Protein AF-A0A1E3QTT6-F1 (afdb_monomer_lite)

Organism: NCBI:txid984486

InterPro domains:
  IPR014841 Rad33 [PF08730] (48-233)

pLDDT: mean 74.8, std 20.33, range [24.31, 96.06]

Structure (mmCIF, N/CA/C/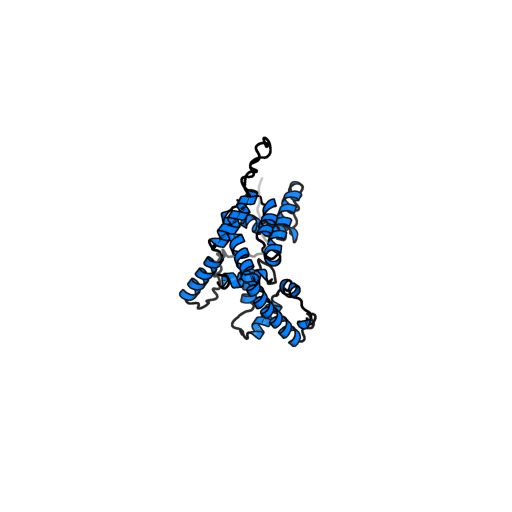O backbone):
data_AF-A0A1E3QTT6-F1
#
_entry.id   AF-A0A1E3QTT6-F1
#
loop_
_atom_site.group_PDB
_atom_site.id
_atom_site.type_symbol
_atom_site.label_atom_id
_atom_site.label_alt_id
_atom_site.label_comp_id
_atom_site.label_asym_id
_atom_site.label_entity_id
_atom_site.label_seq_id
_atom_site.pdbx_PDB_ins_code
_atom_site.Cartn_x
_atom_site.Cartn_y
_atom_site.Cartn_z
_atom_site.occupancy
_atom_site.B_iso_or_equiv
_atom_site.auth_seq_id
_atom_site.auth_comp_id
_atom_site.auth_asym_id
_atom_site.auth_atom_id
_atom_site.pdbx_PDB_model_num
ATOM 1 N N . MET A 1 1 ? 37.931 -82.333 17.263 1.00 38.94 1 MET A N 1
ATOM 2 C CA . MET A 1 1 ? 37.034 -83.453 17.621 1.00 38.94 1 MET A CA 1
ATOM 3 C C . MET A 1 1 ? 36.030 -82.930 18.634 1.00 38.94 1 MET A C 1
ATOM 5 O O . MET A 1 1 ? 36.486 -82.431 19.648 1.00 38.94 1 MET A O 1
ATOM 9 N N . ARG A 1 2 ? 34.731 -83.094 18.340 1.00 34.34 2 ARG A N 1
ATOM 10 C CA . ARG A 1 2 ? 33.554 -82.917 19.218 1.00 34.34 2 ARG A CA 1
ATOM 11 C C . ARG A 1 2 ? 33.248 -81.501 19.742 1.00 34.34 2 ARG A C 1
ATOM 13 O O . ARG A 1 2 ? 34.039 -80.903 20.458 1.00 34.34 2 ARG A O 1
ATOM 20 N N . GLU A 1 3 ? 32.044 -81.043 19.395 1.00 39.78 3 GLU A N 1
ATOM 21 C CA . GLU A 1 3 ? 31.243 -80.059 20.140 1.00 39.78 3 GLU A CA 1
ATOM 22 C C . GLU A 1 3 ? 30.957 -80.557 21.574 1.00 39.78 3 GLU A C 1
ATOM 24 O O . GLU A 1 3 ? 31.154 -81.746 21.864 1.00 39.78 3 GLU A O 1
ATOM 29 N N . PRO A 1 4 ? 30.469 -79.677 22.468 1.00 48.38 4 PRO A N 1
ATOM 30 C CA . PRO A 1 4 ? 29.013 -79.640 22.643 1.00 48.38 4 PRO A CA 1
ATOM 31 C C . PRO A 1 4 ? 28.401 -78.249 22.893 1.00 48.38 4 PRO A C 1
ATOM 33 O O . PRO A 1 4 ? 29.076 -77.256 23.161 1.00 48.38 4 PRO A O 1
ATOM 36 N N . SER A 1 5 ? 27.075 -78.268 22.779 1.00 41.78 5 SER A N 1
ATOM 37 C CA . SER A 1 5 ? 26.055 -77.272 23.082 1.00 41.78 5 SER A CA 1
ATOM 38 C C . SER A 1 5 ? 25.976 -76.852 24.554 1.00 41.78 5 SER A C 1
ATOM 40 O O . SER A 1 5 ? 26.394 -77.598 25.435 1.00 41.78 5 SER A O 1
ATOM 42 N N . ASP A 1 6 ? 25.394 -75.669 24.784 1.00 32.06 6 ASP A N 1
ATOM 43 C CA . ASP A 1 6 ? 24.273 -75.364 25.708 1.00 32.06 6 ASP A CA 1
ATOM 44 C C . ASP A 1 6 ? 24.276 -73.839 25.960 1.00 32.06 6 ASP A C 1
ATOM 46 O O . ASP A 1 6 ? 25.281 -73.263 26.361 1.00 32.06 6 ASP A O 1
ATOM 50 N N . ALA A 1 7 ? 23.316 -73.074 25.435 1.00 32.41 7 ALA A N 1
ATOM 51 C CA . ALA A 1 7 ? 21.938 -72.868 25.898 1.00 32.41 7 ALA A CA 1
ATOM 52 C C . ALA A 1 7 ? 21.803 -71.944 27.134 1.00 32.41 7 ALA A C 1
ATOM 54 O O . ALA A 1 7 ? 22.302 -72.259 28.206 1.00 32.41 7 ALA A O 1
ATOM 55 N N . SER A 1 8 ? 20.966 -70.899 26.957 1.00 31.78 8 SER A N 1
ATOM 56 C CA . SER A 1 8 ? 20.041 -70.303 27.952 1.00 31.78 8 SER A CA 1
ATOM 57 C C . SER A 1 8 ? 20.646 -69.415 29.064 1.00 31.78 8 SER A C 1
ATOM 59 O O . SER A 1 8 ? 21.662 -69.754 29.644 1.00 31.78 8 SER A O 1
ATOM 61 N N . ALA A 1 9 ? 20.085 -68.286 29.516 1.00 30.81 9 ALA A N 1
ATOM 62 C CA . ALA A 1 9 ? 18.919 -67.459 29.179 1.00 30.81 9 ALA A CA 1
ATOM 63 C C . ALA A 1 9 ? 19.013 -66.131 29.977 1.00 30.81 9 ALA A C 1
ATOM 65 O O . ALA A 1 9 ? 19.823 -66.024 30.899 1.00 30.81 9 ALA A O 1
ATOM 66 N N . GLY A 1 10 ? 18.142 -65.157 29.673 1.00 29.80 10 GLY A N 1
ATOM 67 C CA . GLY A 1 10 ? 17.860 -64.002 30.544 1.00 29.80 10 GLY A CA 1
ATOM 68 C C . GLY A 1 10 ? 17.589 -62.699 29.778 1.00 29.80 10 GLY A C 1
ATOM 69 O O . GLY A 1 10 ? 18.463 -61.849 29.703 1.00 29.80 10 GLY A O 1
ATOM 70 N N . ASP A 1 11 ? 16.511 -62.602 28.997 1.00 30.53 11 ASP A N 1
ATOM 71 C CA . ASP A 1 11 ? 15.213 -61.993 29.372 1.00 30.53 11 ASP A CA 1
ATOM 72 C C . ASP A 1 11 ? 15.238 -60.508 29.798 1.00 30.53 11 ASP A C 1
ATOM 74 O O . ASP A 1 11 ? 15.568 -60.175 30.937 1.00 30.53 11 ASP A O 1
ATOM 78 N N . LYS A 1 12 ? 14.755 -59.626 28.903 1.00 33.38 12 LYS A N 1
ATOM 79 C CA . LYS A 1 12 ? 13.455 -58.900 28.984 1.00 33.38 12 LYS A CA 1
ATOM 80 C C . LYS A 1 12 ? 13.342 -57.916 27.795 1.00 33.38 12 LYS A C 1
ATOM 82 O O . LYS A 1 12 ? 14.235 -57.103 27.598 1.00 33.38 12 LYS A O 1
ATOM 87 N N . LEU A 1 13 ? 12.404 -58.104 26.850 1.00 27.09 13 LEU A N 1
ATOM 88 C CA . LEU A 1 13 ? 11.006 -57.595 26.835 1.00 27.09 13 LEU A CA 1
ATOM 89 C C . LEU A 1 13 ? 10.958 -56.043 26.905 1.00 27.09 13 LEU A C 1
ATOM 91 O O . LEU A 1 13 ? 11.510 -55.482 27.837 1.00 27.09 13 LEU A O 1
ATOM 95 N N . LEU A 1 14 ? 10.326 -55.264 26.014 1.00 28.08 14 LEU A N 1
ATOM 96 C CA . LEU A 1 14 ? 9.052 -55.444 25.308 1.00 28.08 14 LEU A CA 1
ATOM 97 C C . LEU A 1 14 ? 8.920 -54.562 24.051 1.00 28.08 14 LEU A C 1
ATOM 99 O O . LEU A 1 14 ? 9.518 -53.501 23.911 1.00 28.08 14 LEU A O 1
ATOM 103 N N . ILE A 1 15 ? 8.017 -55.048 23.209 1.00 30.66 15 ILE A N 1
ATOM 104 C CA . ILE A 1 15 ? 7.415 -54.527 21.983 1.00 30.66 15 ILE A CA 1
ATOM 105 C C . ILE A 1 15 ? 6.622 -53.226 22.208 1.00 30.66 15 ILE A C 1
ATOM 107 O O . ILE A 1 15 ? 5.795 -53.170 23.110 1.00 30.66 15 ILE A O 1
ATOM 111 N N . PHE A 1 16 ? 6.746 -52.281 21.273 1.00 27.11 16 PHE A N 1
ATOM 112 C CA . PHE A 1 16 ? 5.637 -51.499 20.697 1.00 27.11 16 PHE A CA 1
ATOM 113 C C . PHE A 1 16 ? 5.972 -51.352 19.197 1.00 27.11 16 PHE A C 1
ATOM 115 O O . PHE A 1 16 ? 7.077 -50.952 18.863 1.00 27.11 16 PHE A O 1
ATOM 122 N N . GLY A 1 17 ? 5.174 -51.742 18.206 1.00 24.31 17 GLY A N 1
ATOM 123 C CA . GLY A 1 17 ? 3.731 -51.898 18.174 1.00 24.31 17 GLY A CA 1
ATOM 124 C C . GLY A 1 17 ? 3.086 -50.622 17.635 1.00 24.31 17 GLY A C 1
ATOM 125 O O . GLY A 1 17 ? 2.875 -49.691 18.398 1.00 24.31 17 GLY A O 1
ATOM 126 N N . HIS A 1 18 ? 2.689 -50.672 16.357 1.00 25.94 18 HIS A N 1
ATOM 127 C CA . HIS A 1 18 ? 1.536 -49.960 15.791 1.00 25.94 18 HIS A CA 1
ATOM 128 C C . HIS A 1 18 ? 1.636 -48.447 15.478 1.00 25.94 18 HIS A C 1
ATOM 130 O O . HIS A 1 18 ? 1.514 -47.598 16.348 1.00 25.94 18 HIS A O 1
ATOM 136 N N . HIS A 1 19 ? 1.705 -48.109 14.183 1.00 31.00 19 HIS A N 1
ATOM 137 C CA . HIS A 1 19 ? 0.583 -47.572 13.383 1.00 31.00 19 HIS A CA 1
ATOM 138 C C . HIS A 1 19 ? 1.090 -46.685 12.237 1.00 31.00 19 HIS A C 1
ATOM 140 O O . HIS A 1 19 ? 1.625 -45.600 12.449 1.00 31.00 19 HIS A O 1
ATOM 146 N N . SER A 1 20 ? 0.803 -47.104 11.002 1.00 30.52 20 SER A N 1
ATOM 147 C CA . SER A 1 20 ? 0.663 -46.185 9.877 1.00 30.52 20 SER A CA 1
ATOM 148 C C . SER A 1 20 ? -0.483 -45.219 10.196 1.00 30.52 20 SER A C 1
ATOM 150 O O . SER A 1 20 ? -1.661 -45.561 10.056 1.00 30.52 20 SER A O 1
ATOM 152 N N . CYS A 1 21 ? -0.158 -44.026 10.683 1.00 30.23 21 CYS A N 1
ATOM 153 C CA . CYS A 1 21 ? -1.134 -42.958 10.797 1.00 30.23 21 CYS A CA 1
ATOM 154 C C . CYS A 1 21 ? -1.183 -42.257 9.443 1.00 30.23 21 CYS A C 1
ATOM 156 O O . CYS A 1 21 ? -0.267 -41.525 9.073 1.00 30.23 21 CYS A O 1
ATOM 158 N N . GLY A 1 22 ? -2.238 -42.549 8.681 1.00 27.06 22 GLY A N 1
ATOM 159 C CA . GLY A 1 22 ? -2.574 -41.777 7.499 1.00 27.06 22 GLY A CA 1
ATOM 160 C C . GLY A 1 22 ? -2.625 -40.303 7.875 1.00 27.06 22 GLY A C 1
ATOM 161 O O . GLY A 1 22 ? -3.293 -39.927 8.842 1.00 27.06 22 GLY A O 1
ATOM 162 N N . VAL A 1 23 ? -1.913 -39.481 7.110 1.00 29.50 23 VAL A N 1
ATOM 163 C CA . VAL A 1 23 ? -2.075 -38.033 7.146 1.00 29.50 23 VAL A CA 1
ATOM 164 C C . VAL A 1 23 ? -3.510 -37.767 6.709 1.00 29.50 23 VAL A C 1
ATOM 166 O O . VAL A 1 23 ? -3.838 -37.719 5.525 1.00 29.50 23 VAL A O 1
ATOM 169 N N . LYS A 1 24 ? -4.408 -37.687 7.693 1.00 29.77 24 LYS A N 1
ATOM 170 C CA . LYS A 1 24 ? -5.723 -37.099 7.510 1.00 29.77 24 LYS A CA 1
ATOM 171 C C . LYS A 1 24 ? -5.449 -35.694 7.008 1.00 29.77 24 LYS A C 1
ATOM 173 O O . LYS A 1 24 ? -4.821 -34.908 7.712 1.00 29.77 24 LYS A O 1
ATOM 178 N N . ALA A 1 25 ? -5.910 -35.413 5.792 1.00 30.75 25 ALA A N 1
ATOM 179 C CA . ALA A 1 25 ? -6.102 -34.059 5.317 1.00 30.75 25 ALA A CA 1
ATOM 180 C C . ALA A 1 25 ? -6.668 -33.244 6.481 1.00 30.75 25 ALA A C 1
ATOM 182 O O . ALA A 1 25 ? -7.733 -33.584 7.015 1.00 30.75 25 ALA A O 1
ATOM 183 N N . ASN A 1 26 ? -5.921 -32.233 6.925 1.00 29.31 26 ASN A N 1
ATOM 184 C CA . ASN A 1 26 ? -6.450 -31.266 7.864 1.00 29.31 26 ASN A CA 1
ATOM 185 C C . ASN A 1 26 ? -7.665 -30.661 7.170 1.00 29.31 26 ASN A C 1
ATOM 187 O O . ASN A 1 26 ? -7.539 -29.889 6.222 1.00 29.31 26 ASN A O 1
ATOM 191 N N . LYS A 1 27 ? -8.853 -31.090 7.612 1.00 30.39 27 LYS A N 1
ATOM 192 C CA . LYS A 1 27 ? -10.097 -30.384 7.363 1.00 30.39 27 LYS A CA 1
ATOM 193 C C . LYS A 1 27 ? -9.845 -28.976 7.863 1.00 30.39 27 LYS A C 1
ATOM 195 O O . LYS A 1 27 ? -9.848 -28.746 9.075 1.00 30.39 27 LYS A O 1
ATOM 200 N N . SER A 1 28 ? -9.618 -28.071 6.919 1.00 30.16 28 SER A N 1
ATOM 201 C CA . SER A 1 28 ? -9.894 -26.661 7.090 1.00 30.16 28 SER A CA 1
ATOM 202 C C . SER A 1 28 ? -11.180 -26.578 7.902 1.00 30.16 28 SER A C 1
ATOM 204 O O . SER A 1 28 ? -12.233 -27.077 7.493 1.00 30.16 28 SER A O 1
ATOM 206 N N . HIS A 1 29 ? -11.070 -26.072 9.128 1.00 29.45 29 HIS A N 1
ATOM 207 C CA . HIS A 1 29 ? -12.247 -25.656 9.859 1.00 29.45 29 HIS A CA 1
ATOM 208 C C . HIS A 1 29 ? -12.803 -24.498 9.050 1.00 29.45 29 HIS A C 1
ATOM 210 O O . HIS A 1 29 ? -12.377 -23.356 9.177 1.00 29.45 29 HIS A O 1
ATOM 216 N N . SER A 1 30 ? -13.702 -24.837 8.128 1.00 31.66 30 SER A N 1
ATOM 217 C CA . SER A 1 30 ? -14.533 -23.880 7.443 1.00 31.66 30 SER A CA 1
ATOM 218 C C . SER A 1 30 ? -15.315 -23.180 8.539 1.00 31.66 30 SER A C 1
ATOM 220 O O . SER A 1 30 ? -16.304 -23.714 9.049 1.00 31.66 30 SER A O 1
ATOM 222 N N . ILE A 1 31 ? -14.861 -21.991 8.922 1.00 36.66 31 ILE A N 1
ATOM 223 C CA . ILE A 1 31 ? -15.745 -20.996 9.496 1.00 36.66 31 ILE A CA 1
ATOM 224 C C . ILE A 1 31 ? -16.806 -20.808 8.418 1.00 36.66 31 ILE A C 1
ATOM 226 O O . ILE A 1 31 ? -16.581 -20.177 7.385 1.00 36.66 31 ILE A O 1
ATOM 230 N N . SER A 1 32 ? -17.933 -21.493 8.603 1.00 35.94 32 SER A N 1
ATOM 231 C CA . SER A 1 32 ? -19.103 -21.384 7.752 1.00 35.94 32 SER A CA 1
ATOM 232 C C . SER A 1 32 ? -19.669 -19.989 7.964 1.00 35.94 32 SER A C 1
ATOM 234 O O . SER A 1 32 ? -20.632 -19.794 8.703 1.00 35.94 32 SER A O 1
ATOM 236 N N . SER A 1 33 ? -19.054 -18.995 7.322 1.00 49.03 33 SER A N 1
ATOM 237 C CA . SER A 1 33 ? -19.727 -17.742 7.058 1.00 49.03 33 SER A CA 1
ATOM 238 C C . SER A 1 33 ? -20.892 -18.096 6.138 1.00 49.03 33 SER A C 1
ATOM 240 O O . SER A 1 33 ? -20.716 -18.472 4.974 1.00 49.03 33 SER A O 1
ATOM 242 N N . ASN A 1 34 ? -22.105 -18.030 6.689 1.00 45.84 34 ASN A N 1
ATOM 243 C CA . ASN A 1 34 ? -23.363 -18.075 5.946 1.00 45.84 34 ASN A CA 1
ATOM 244 C C . ASN A 1 34 ? -23.498 -16.809 5.079 1.00 45.84 34 ASN A C 1
ATOM 246 O O . ASN A 1 34 ? -24.490 -16.090 5.136 1.00 45.84 34 ASN A O 1
ATOM 250 N N . MET A 1 35 ? -22.481 -16.498 4.278 1.00 52.03 35 MET A N 1
ATOM 251 C CA . MET A 1 35 ? -22.608 -15.567 3.177 1.00 52.03 35 MET A CA 1
ATOM 252 C C . MET A 1 35 ? -23.278 -16.303 2.026 1.00 52.03 35 MET A C 1
ATOM 254 O O . MET A 1 35 ? -22.782 -17.326 1.543 1.00 52.03 35 MET A O 1
ATOM 258 N N . SER A 1 36 ? -24.406 -15.756 1.576 1.00 72.75 36 SER A N 1
ATOM 259 C CA . SER A 1 36 ? -25.053 -16.163 0.331 1.00 72.75 36 SER A CA 1
ATOM 260 C C . SER A 1 36 ? -24.030 -16.179 -0.808 1.00 72.75 36 SER A C 1
ATOM 262 O O . SER A 1 36 ? -23.179 -15.291 -0.883 1.00 72.75 36 SER A O 1
ATOM 264 N N . ARG A 1 37 ? -24.129 -17.147 -1.730 1.00 70.06 37 ARG A N 1
ATOM 265 C CA . ARG A 1 37 ? -23.268 -17.211 -2.930 1.00 70.06 37 ARG A CA 1
ATOM 266 C C . ARG A 1 37 ? -23.224 -15.873 -3.677 1.00 70.06 37 ARG A C 1
ATOM 268 O O . ARG A 1 37 ? -22.170 -15.493 -4.163 1.00 70.06 37 ARG A O 1
ATOM 275 N N . LYS A 1 38 ? -24.333 -15.123 -3.674 1.00 68.31 38 LYS A N 1
ATOM 276 C CA . LYS A 1 38 ? -24.420 -13.776 -4.261 1.00 68.31 38 LYS A CA 1
ATOM 277 C C . LYS A 1 38 ? -23.537 -12.743 -3.548 1.00 68.31 38 LYS A C 1
ATOM 279 O O . LYS A 1 38 ? -22.954 -11.896 -4.207 1.00 68.31 38 LYS A O 1
ATOM 284 N N . ALA A 1 39 ? -23.432 -12.810 -2.220 1.00 65.62 39 ALA A N 1
ATOM 285 C CA . ALA A 1 39 ? -22.586 -11.904 -1.442 1.00 65.62 39 ALA A CA 1
ATOM 286 C C . ALA A 1 39 ? -21.097 -12.221 -1.636 1.00 65.62 39 ALA A C 1
ATOM 288 O O . ALA A 1 39 ? -20.298 -11.304 -1.782 1.00 65.62 39 ALA A O 1
ATOM 289 N N . LYS A 1 40 ? -20.743 -13.513 -1.708 1.00 68.06 40 LYS A N 1
ATOM 290 C CA . LYS A 1 40 ? -19.371 -13.942 -2.020 1.00 68.06 40 LYS A CA 1
ATOM 291 C C . LYS A 1 40 ? -18.960 -13.506 -3.423 1.00 68.06 40 LYS A C 1
ATOM 293 O O . LYS A 1 40 ? -17.898 -12.923 -3.566 1.00 68.06 40 LYS A O 1
ATOM 298 N N . GLN A 1 41 ? -19.826 -13.718 -4.417 1.00 69.00 41 GLN A N 1
ATOM 299 C CA . GLN A 1 41 ? -19.568 -13.275 -5.787 1.00 69.00 41 GLN A CA 1
ATOM 300 C C . GLN A 1 41 ? -19.369 -11.759 -5.853 1.00 69.00 41 GLN A C 1
ATOM 302 O O . GLN A 1 41 ? -18.358 -11.314 -6.364 1.00 69.00 41 GLN A O 1
ATOM 307 N N . LYS A 1 42 ? -20.253 -10.972 -5.226 1.00 72.50 42 LYS A N 1
ATOM 308 C CA . LYS A 1 42 ? -20.130 -9.507 -5.200 1.00 72.50 42 LYS A CA 1
ATOM 309 C C . LYS A 1 42 ? -18.817 -9.020 -4.573 1.00 72.50 42 LYS A C 1
ATOM 311 O O . LYS A 1 42 ? -18.297 -7.993 -4.991 1.00 72.50 42 LYS A O 1
ATOM 316 N N . LEU A 1 43 ? -18.314 -9.709 -3.547 1.00 67.81 43 LEU A N 1
ATOM 317 C CA . LEU A 1 43 ? -17.032 -9.365 -2.931 1.00 67.81 43 LEU A CA 1
ATOM 318 C C . LEU A 1 43 ? -15.860 -9.719 -3.852 1.00 67.81 43 LEU A C 1
ATOM 320 O O . LEU A 1 43 ? -14.960 -8.905 -4.002 1.00 67.81 43 LEU A O 1
ATOM 324 N N . VAL A 1 44 ? -15.908 -10.885 -4.504 1.00 76.06 44 VAL A N 1
ATOM 325 C CA . VAL A 1 44 ? -14.921 -11.273 -5.523 1.00 76.06 44 VAL A CA 1
ATOM 326 C C . VAL A 1 44 ? -14.904 -10.251 -6.659 1.00 76.06 44 VAL A C 1
ATOM 328 O O . VAL A 1 44 ? -13.840 -9.745 -6.979 1.00 76.06 44 VAL A O 1
ATOM 331 N N . ASP A 1 45 ? -16.071 -9.861 -7.177 1.00 74.81 45 ASP A N 1
ATOM 332 C CA . ASP A 1 45 ? -16.184 -8.875 -8.258 1.00 74.81 45 ASP A CA 1
ATOM 333 C C . ASP A 1 45 ? -15.572 -7.516 -7.860 1.00 74.81 45 ASP A C 1
ATOM 335 O O . ASP A 1 45 ? -14.924 -6.869 -8.673 1.00 74.81 45 ASP A O 1
ATOM 339 N N . LYS A 1 46 ? -15.746 -7.086 -6.601 1.00 79.56 46 LYS A N 1
ATOM 340 C CA . LYS A 1 46 ? -15.129 -5.860 -6.059 1.00 79.56 46 LYS A CA 1
ATOM 341 C C . LYS A 1 46 ? -13.608 -5.980 -5.941 1.00 79.56 46 LYS A C 1
ATOM 343 O O . LYS A 1 46 ? -12.886 -5.086 -6.355 1.00 79.56 46 LYS A O 1
ATOM 348 N N . THR A 1 47 ? -13.119 -7.096 -5.407 1.00 74.94 47 THR A N 1
ATOM 349 C CA . THR A 1 47 ? -11.680 -7.358 -5.272 1.00 74.94 47 THR A CA 1
ATOM 350 C C . THR A 1 47 ? -10.975 -7.424 -6.629 1.00 74.94 47 THR A C 1
ATOM 352 O O . THR A 1 47 ? -9.858 -6.924 -6.762 1.00 74.94 47 THR A O 1
ATOM 355 N N . THR A 1 48 ? -11.622 -8.012 -7.638 1.00 80.56 48 THR A N 1
ATOM 356 C CA . THR A 1 48 ? -11.086 -8.062 -9.001 1.00 80.56 48 THR A CA 1
ATOM 357 C C . THR A 1 48 ? -10.990 -6.660 -9.593 1.00 80.56 48 THR A C 1
ATOM 359 O O . THR A 1 48 ? -9.908 -6.281 -10.029 1.00 80.56 48 THR A O 1
ATOM 362 N N . LYS A 1 49 ? -12.058 -5.858 -9.496 1.00 84.44 49 LYS A N 1
ATOM 363 C CA . LYS A 1 49 ? -12.068 -4.473 -9.990 1.00 84.44 49 LYS A CA 1
ATOM 364 C C . LYS A 1 49 ? -10.968 -3.614 -9.392 1.00 84.44 49 LYS A C 1
ATOM 366 O O . LYS A 1 49 ? -10.297 -2.908 -10.131 1.00 84.44 49 LYS A O 1
ATOM 371 N N . PHE A 1 50 ? -10.713 -3.737 -8.093 1.00 88.12 50 PHE A N 1
ATOM 372 C CA . PHE A 1 50 ? -9.657 -2.963 -7.449 1.00 88.12 50 PHE A CA 1
ATOM 373 C C . PHE A 1 50 ? -8.274 -3.214 -8.072 1.00 88.12 50 PHE A C 1
ATOM 375 O O . PHE A 1 50 ? -7.484 -2.282 -8.207 1.00 88.12 50 PHE A O 1
ATOM 382 N N . SER A 1 51 ? -8.012 -4.441 -8.531 1.00 86.88 51 SER A N 1
ATOM 383 C CA . SER A 1 51 ? -6.759 -4.804 -9.208 1.00 86.88 51 SER A CA 1
ATOM 384 C C . SER A 1 51 ? -6.737 -4.469 -10.705 1.00 86.88 51 SER A C 1
ATOM 386 O O . SER A 1 51 ? -5.671 -4.521 -11.310 1.00 86.88 51 SER A O 1
ATOM 388 N N . GLU A 1 52 ? -7.884 -4.156 -11.312 1.00 90.44 52 GLU A N 1
ATOM 389 C CA . GLU A 1 52 ? -7.981 -3.836 -12.739 1.00 90.44 52 GLU A CA 1
ATOM 390 C C . GLU A 1 52 ? -7.598 -2.370 -12.994 1.00 90.44 52 GLU A C 1
ATOM 392 O O . GLU A 1 52 ? -8.139 -1.475 -12.325 1.00 90.44 52 GLU A O 1
ATOM 397 N N . PRO A 1 53 ? -6.676 -2.098 -13.936 1.00 90.75 53 PRO A N 1
ATOM 398 C CA . PRO A 1 53 ? -6.352 -0.737 -14.329 1.00 90.75 53 PRO A CA 1
ATOM 399 C C . PRO A 1 53 ? -7.547 -0.088 -15.027 1.00 90.75 53 PRO A C 1
ATOM 401 O O . PRO A 1 53 ? -8.282 -0.728 -15.779 1.00 90.75 53 PRO A O 1
ATOM 404 N N . THR A 1 54 ? -7.742 1.198 -14.767 1.00 92.31 54 THR A N 1
ATOM 405 C CA . THR A 1 54 ? -8.590 2.056 -15.593 1.00 92.31 54 THR A CA 1
ATOM 406 C C . THR A 1 54 ? -7.747 2.645 -16.725 1.00 92.31 54 THR A C 1
ATOM 408 O O . THR A 1 54 ? -6.534 2.785 -16.567 1.00 92.31 54 THR A O 1
ATOM 411 N N . ASP A 1 55 ? -8.367 3.014 -17.849 1.00 92.88 55 ASP A N 1
ATOM 412 C CA . ASP A 1 55 ? -7.651 3.521 -19.032 1.00 92.88 55 ASP A CA 1
ATOM 413 C C . ASP A 1 55 ? -6.721 4.709 -18.708 1.00 92.88 55 ASP A C 1
ATOM 415 O O . ASP A 1 55 ? -5.636 4.827 -19.277 1.00 92.88 55 ASP A O 1
ATOM 419 N N . ASP A 1 56 ? -7.121 5.588 -17.784 1.00 94.19 56 ASP A N 1
ATOM 420 C CA . ASP A 1 56 ? -6.327 6.731 -17.318 1.00 94.19 56 ASP A CA 1
ATOM 421 C C . ASP A 1 56 ? -5.109 6.303 -16.490 1.00 94.19 56 ASP A C 1
ATOM 423 O O . ASP A 1 56 ? -4.012 6.811 -16.715 1.00 94.19 56 ASP A O 1
ATOM 427 N N . ILE A 1 57 ? -5.282 5.337 -15.583 1.00 94.38 57 ILE A N 1
ATOM 428 C CA . ILE A 1 57 ? -4.195 4.772 -14.775 1.00 94.38 57 ILE A CA 1
ATOM 429 C C . ILE A 1 57 ? -3.197 4.028 -15.661 1.00 94.38 57 ILE A C 1
ATOM 431 O O . ILE A 1 57 ? -1.990 4.212 -15.516 1.00 94.38 57 ILE A O 1
ATOM 435 N N . GLU A 1 58 ? -3.686 3.193 -16.576 1.00 94.19 58 GLU A N 1
ATOM 436 C CA . GLU A 1 58 ? -2.826 2.444 -17.491 1.00 94.19 58 GLU A CA 1
ATOM 437 C C . GLU A 1 58 ? -2.027 3.395 -18.382 1.00 94.19 58 GLU A C 1
ATOM 439 O O . GLU A 1 58 ? -0.808 3.265 -18.480 1.00 94.19 58 GLU A O 1
ATOM 444 N N . SER A 1 59 ? -2.693 4.401 -18.959 1.00 95.06 59 SER A N 1
ATOM 445 C CA . SER A 1 59 ? -2.038 5.412 -19.793 1.00 95.06 59 SER A CA 1
ATOM 446 C C . SER A 1 59 ? -0.944 6.159 -19.032 1.00 95.06 59 SER A C 1
ATOM 448 O O . SER A 1 59 ? 0.145 6.332 -19.569 1.00 95.06 59 SER A O 1
ATOM 450 N N . GLU A 1 60 ? -1.195 6.550 -17.780 1.00 96.06 60 GLU A N 1
ATOM 451 C CA . GLU A 1 60 ? -0.202 7.225 -16.939 1.00 96.06 60 GLU A CA 1
ATOM 452 C C . GLU A 1 60 ? 1.031 6.343 -16.675 1.00 96.06 60 GLU A C 1
ATOM 454 O O . GLU A 1 60 ? 2.170 6.799 -16.801 1.00 96.06 60 GLU A O 1
ATOM 459 N N . ILE A 1 61 ? 0.820 5.062 -16.350 1.00 94.38 61 ILE A N 1
ATOM 460 C CA . ILE A 1 61 ? 1.907 4.096 -16.130 1.00 94.38 61 ILE A CA 1
ATOM 461 C C . ILE A 1 61 ? 2.737 3.934 -17.408 1.00 94.38 61 ILE A C 1
ATOM 463 O O . ILE A 1 61 ? 3.966 3.973 -17.344 1.00 94.38 61 ILE A O 1
ATOM 467 N N . ILE A 1 62 ? 2.078 3.763 -18.559 1.00 93.38 62 ILE A N 1
ATOM 468 C CA . ILE A 1 62 ? 2.733 3.581 -19.860 1.00 93.38 62 ILE A CA 1
ATOM 469 C C . ILE A 1 62 ? 3.506 4.837 -20.265 1.00 93.38 62 ILE A C 1
ATOM 471 O O . ILE A 1 62 ? 4.628 4.727 -20.756 1.00 93.38 62 ILE A O 1
ATOM 475 N N . GLU A 1 63 ? 2.940 6.024 -20.048 1.00 93.25 63 GLU A N 1
ATOM 476 C CA . GLU A 1 63 ? 3.57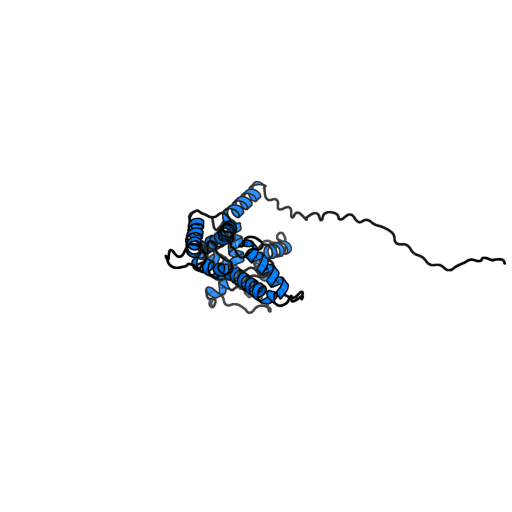9 7.297 -20.380 1.00 93.25 63 GLU A CA 1
ATOM 477 C C . GLU A 1 63 ? 4.874 7.494 -19.590 1.00 93.25 63 GLU A C 1
ATOM 479 O O . GLU A 1 63 ? 5.901 7.839 -20.173 1.00 93.25 63 GLU A O 1
ATOM 484 N N . ILE A 1 64 ? 4.861 7.221 -18.282 1.00 92.75 64 ILE A N 1
ATOM 485 C CA . ILE A 1 64 ? 6.075 7.302 -17.462 1.00 92.75 64 ILE A CA 1
ATOM 486 C C . ILE A 1 64 ? 7.044 6.184 -17.846 1.00 92.75 64 ILE A C 1
ATOM 488 O O . ILE A 1 64 ? 8.235 6.442 -17.974 1.00 92.75 64 ILE A O 1
ATOM 492 N N . TYR A 1 65 ? 6.566 4.961 -18.095 1.00 90.81 65 TYR A N 1
ATOM 493 C CA . TYR A 1 65 ? 7.423 3.842 -18.502 1.00 90.81 65 TYR A CA 1
ATOM 494 C C . TYR A 1 65 ? 8.186 4.176 -19.788 1.00 90.81 65 TYR A C 1
ATOM 496 O O . TYR A 1 65 ? 9.401 3.993 -19.856 1.00 90.81 65 TYR A O 1
ATOM 504 N N . ALA A 1 66 ? 7.494 4.765 -20.767 1.00 89.25 66 ALA A N 1
ATOM 505 C CA . ALA A 1 66 ? 8.080 5.192 -22.027 1.00 89.25 66 ALA A CA 1
ATOM 506 C C . ALA A 1 66 ? 9.202 6.226 -21.848 1.00 89.25 66 ALA A C 1
ATOM 508 O O . ALA A 1 66 ? 10.119 6.247 -22.657 1.00 89.25 66 ALA A O 1
ATOM 509 N N . GLN A 1 67 ? 9.197 7.046 -20.792 1.00 89.06 67 GLN A N 1
ATOM 510 C CA . GLN A 1 67 ? 10.298 7.983 -20.518 1.00 89.06 67 GLN A CA 1
ATOM 511 C C . GLN A 1 67 ? 11.598 7.268 -20.123 1.00 89.06 67 GLN A C 1
ATOM 513 O O . GLN A 1 67 ? 12.680 7.799 -20.357 1.00 89.06 67 GLN A O 1
ATOM 518 N N . TYR A 1 68 ? 11.500 6.069 -19.543 1.00 85.00 68 TYR A N 1
ATOM 519 C CA . TYR A 1 68 ? 12.653 5.259 -19.139 1.00 85.00 68 TYR A CA 1
ATOM 520 C C . TYR A 1 68 ? 13.154 4.335 -20.254 1.00 85.00 68 TYR A C 1
ATOM 522 O O . TYR A 1 68 ? 14.311 3.924 -20.214 1.00 85.00 68 TYR A O 1
ATOM 530 N N . THR A 1 69 ? 12.301 4.011 -21.231 1.00 80.75 69 THR A N 1
ATOM 531 C CA . THR A 1 69 ? 12.625 3.110 -22.353 1.00 80.75 69 THR A CA 1
ATOM 532 C C . THR A 1 69 ? 12.722 3.817 -23.704 1.00 80.75 69 THR A C 1
ATOM 534 O O . THR A 1 69 ? 13.035 3.182 -24.713 1.00 80.75 69 THR A O 1
ATOM 537 N N . ALA A 1 70 ? 12.427 5.118 -23.767 1.00 74.50 70 ALA A N 1
ATOM 538 C CA . ALA A 1 70 ? 12.652 5.915 -24.961 1.00 74.50 70 ALA A CA 1
ATOM 539 C C . ALA A 1 70 ? 14.152 5.926 -25.252 1.00 74.50 70 ALA A C 1
ATOM 541 O O . ALA A 1 70 ? 14.957 6.372 -24.432 1.00 74.50 70 ALA A O 1
ATOM 542 N N . ALA A 1 71 ? 14.519 5.426 -26.432 1.00 58.12 71 ALA A N 1
ATOM 543 C CA . ALA A 1 71 ? 15.860 5.595 -26.954 1.00 58.12 71 ALA A CA 1
ATOM 544 C C . ALA A 1 71 ? 16.216 7.085 -26.884 1.00 58.12 71 ALA A C 1
ATOM 546 O O . ALA A 1 71 ? 15.420 7.944 -27.272 1.00 58.12 71 ALA A O 1
ATOM 547 N N . VAL A 1 72 ? 17.408 7.396 -26.378 1.00 54.62 72 VAL A N 1
ATOM 548 C CA . VAL A 1 72 ? 17.997 8.711 -26.605 1.00 54.62 72 VAL A CA 1
ATOM 549 C C . VAL A 1 72 ? 18.127 8.826 -28.123 1.00 54.62 72 VAL A C 1
ATOM 551 O O . VAL A 1 72 ? 19.005 8.198 -28.707 1.00 54.62 72 VAL A O 1
ATOM 554 N N . ASP A 1 73 ? 17.223 9.570 -28.766 1.00 48.78 73 ASP A N 1
ATOM 555 C CA . ASP A 1 73 ? 17.283 9.944 -30.186 1.00 48.78 73 ASP A CA 1
ATOM 556 C C . ASP A 1 73 ? 18.462 10.918 -30.405 1.00 48.78 73 ASP A C 1
ATOM 558 O O . ASP A 1 73 ? 18.305 12.077 -30.789 1.00 48.78 73 ASP A O 1
ATOM 562 N N . GLY A 1 74 ? 19.669 10.465 -30.071 1.00 49.69 74 GLY A N 1
ATOM 563 C CA . GLY A 1 74 ? 20.931 11.153 -30.261 1.00 49.69 74 GLY A CA 1
ATOM 564 C C . GLY A 1 74 ? 21.763 10.355 -31.248 1.00 49.69 74 GLY A C 1
ATOM 565 O O . GLY A 1 74 ? 22.157 9.230 -30.962 1.00 49.69 74 GLY A O 1
ATOM 566 N N . GLU A 1 75 ? 22.034 10.952 -32.405 1.00 51.94 75 GLU A N 1
ATOM 567 C CA . GLU A 1 75 ? 22.785 10.390 -33.537 1.00 51.94 75 GLU A CA 1
ATOM 568 C C . GLU A 1 75 ? 24.253 9.991 -33.231 1.00 51.94 75 GLU A C 1
ATOM 570 O O . GLU A 1 75 ? 24.990 9.693 -34.162 1.00 51.94 75 GLU A O 1
ATOM 575 N N . ASP A 1 76 ? 24.692 9.927 -31.967 1.00 52.31 76 ASP A N 1
ATOM 576 C CA . ASP A 1 76 ? 26.108 9.790 -31.583 1.00 52.31 76 ASP A CA 1
ATOM 577 C C . ASP A 1 76 ? 26.356 8.827 -30.398 1.00 52.31 76 ASP A C 1
ATOM 579 O O . ASP A 1 76 ? 27.066 9.174 -29.454 1.00 52.31 76 ASP A O 1
ATOM 583 N N . LEU A 1 77 ? 25.809 7.606 -30.399 1.00 52.69 77 LEU A N 1
ATOM 584 C CA . LEU A 1 77 ? 26.158 6.602 -29.377 1.00 52.69 77 LEU A CA 1
ATOM 585 C C . LEU A 1 77 ? 26.383 5.216 -29.996 1.00 52.69 77 LEU A C 1
ATOM 587 O O . LEU A 1 77 ? 25.488 4.379 -30.051 1.00 52.69 77 LEU A O 1
ATOM 591 N N . GLU A 1 78 ? 27.617 4.958 -30.438 1.00 53.03 78 GLU A N 1
ATOM 592 C CA . GLU A 1 78 ? 28.069 3.618 -30.850 1.00 53.03 78 GLU A CA 1
ATOM 593 C C . GLU A 1 78 ? 28.308 2.659 -29.659 1.00 53.03 78 GLU A C 1
ATOM 595 O O . GLU A 1 78 ? 28.534 1.477 -29.898 1.00 53.03 78 GLU A O 1
ATOM 600 N N . ASP A 1 79 ? 28.190 3.103 -28.396 1.00 50.91 79 ASP A N 1
ATOM 601 C CA . ASP A 1 79 ? 28.505 2.266 -27.218 1.00 50.91 79 ASP A CA 1
ATOM 602 C C . ASP A 1 79 ? 27.485 2.299 -26.052 1.00 50.91 79 ASP A C 1
ATOM 604 O O . ASP A 1 79 ? 27.618 1.514 -25.111 1.00 50.91 79 ASP A O 1
ATOM 608 N N . GLU A 1 80 ? 26.432 3.125 -26.088 1.00 51.62 80 GLU A N 1
ATOM 609 C CA . GLU A 1 80 ? 25.358 3.075 -25.078 1.00 51.62 80 GLU A CA 1
ATOM 610 C C . GLU A 1 80 ? 24.140 2.357 -25.655 1.00 51.62 80 GLU A C 1
ATOM 612 O O . GLU A 1 80 ? 23.283 2.928 -26.325 1.00 51.62 80 GLU A O 1
ATOM 617 N N . ALA A 1 81 ? 24.113 1.044 -25.430 1.00 50.38 81 ALA A N 1
ATOM 618 C CA . ALA A 1 81 ? 23.022 0.175 -25.826 1.00 50.38 81 ALA A CA 1
ATOM 619 C C . ALA A 1 81 ? 21.670 0.748 -25.375 1.00 50.38 81 ALA A C 1
ATOM 621 O O . ALA A 1 81 ? 21.430 0.887 -24.179 1.00 50.38 81 ALA A O 1
ATOM 622 N N . LEU A 1 82 ? 20.805 1.016 -26.359 1.00 53.06 82 LEU A N 1
ATOM 623 C CA . LEU A 1 82 ? 19.350 0.835 -26.335 1.00 53.06 82 LEU A CA 1
ATOM 624 C C . LEU A 1 82 ? 18.864 0.175 -25.034 1.00 53.06 82 LEU A C 1
ATOM 626 O O . LEU A 1 82 ? 18.728 -1.050 -24.969 1.00 53.06 82 LEU A O 1
ATOM 630 N N . GLN A 1 83 ? 18.612 0.967 -23.990 1.00 59.44 83 GLN A N 1
ATOM 631 C CA . GLN A 1 83 ? 17.971 0.453 -22.789 1.00 59.44 83 GLN A CA 1
ATOM 632 C C . GLN A 1 83 ? 16.481 0.322 -23.106 1.00 59.44 83 GLN A C 1
ATOM 634 O O . GLN A 1 83 ? 15.679 1.208 -22.846 1.00 59.44 83 GLN A O 1
ATOM 639 N N . LEU A 1 84 ? 16.151 -0.779 -23.782 1.00 69.50 84 LEU A N 1
ATOM 640 C CA . LEU A 1 84 ? 14.806 -1.087 -24.268 1.00 69.50 84 LEU A CA 1
ATOM 641 C C . LEU A 1 84 ? 13.823 -1.361 -23.125 1.00 69.50 84 LEU A C 1
ATOM 643 O O . LEU A 1 84 ? 12.622 -1.234 -23.334 1.00 69.50 84 LEU A O 1
ATOM 647 N N . ASP A 1 85 ? 14.333 -1.694 -21.936 1.00 82.44 85 ASP A N 1
ATOM 648 C CA . ASP A 1 85 ? 13.529 -2.136 -20.804 1.00 82.44 85 ASP A CA 1
ATOM 649 C C . ASP A 1 85 ? 13.891 -1.409 -19.501 1.00 82.44 85 ASP A C 1
ATOM 651 O O . ASP A 1 85 ? 15.067 -1.192 -19.181 1.00 82.44 85 ASP A O 1
ATOM 655 N N . LEU A 1 86 ? 12.861 -1.120 -18.701 1.00 87.62 86 LEU A N 1
ATOM 656 C CA . LEU A 1 86 ? 12.999 -0.625 -17.332 1.00 87.62 86 LEU A CA 1
ATOM 657 C C . LEU A 1 86 ? 13.672 -1.687 -16.450 1.00 87.62 86 LEU A C 1
ATOM 659 O O . LEU A 1 86 ? 13.203 -2.827 -16.350 1.00 87.62 86 LEU A O 1
ATOM 663 N N . THR A 1 87 ? 14.744 -1.311 -15.757 1.00 89.62 87 THR A N 1
ATOM 664 C CA . THR A 1 87 ? 15.427 -2.204 -14.816 1.00 89.62 87 THR A CA 1
ATOM 665 C C . THR A 1 87 ? 14.987 -1.964 -13.377 1.00 89.62 87 THR A C 1
ATOM 667 O O . THR A 1 87 ? 14.483 -0.905 -12.999 1.00 89.62 87 THR A O 1
ATOM 670 N N . ILE A 1 88 ? 15.206 -2.964 -12.526 1.00 87.75 88 ILE A N 1
ATOM 671 C CA . ILE A 1 88 ? 14.856 -2.911 -11.104 1.00 87.75 88 ILE A CA 1
ATOM 672 C C . ILE A 1 88 ? 15.490 -1.722 -10.353 1.00 87.75 88 ILE A C 1
ATOM 674 O O . ILE A 1 88 ? 14.917 -1.225 -9.386 1.00 87.75 88 ILE A O 1
ATOM 678 N N . GLU A 1 89 ? 16.661 -1.238 -10.775 1.00 87.19 89 GLU A N 1
ATOM 679 C CA . GLU A 1 89 ? 17.327 -0.079 -10.161 1.00 87.19 89 GLU A CA 1
ATOM 680 C C . GLU A 1 89 ? 16.593 1.232 -10.433 1.00 87.19 89 GLU A C 1
ATOM 682 O O . GLU A 1 89 ? 16.686 2.159 -9.631 1.00 87.19 89 GLU A O 1
ATOM 687 N N . GLN A 1 90 ? 15.879 1.308 -11.556 1.00 89.69 90 GLN A N 1
ATOM 688 C CA . GLN A 1 90 ? 15.127 2.485 -11.981 1.00 89.69 90 GLN A CA 1
ATOM 689 C C . GLN A 1 90 ? 13.728 2.522 -11.353 1.00 89.69 90 GLN A C 1
ATOM 691 O O . GLN A 1 90 ? 13.127 3.589 -11.247 1.00 89.69 90 GLN A O 1
ATOM 696 N N . LEU A 1 91 ? 13.221 1.382 -10.876 1.00 89.62 91 LEU A N 1
ATOM 697 C CA . LEU A 1 91 ? 11.865 1.257 -10.348 1.00 89.62 91 LEU A CA 1
ATOM 698 C C . LEU A 1 91 ? 11.550 2.192 -9.155 1.00 89.62 91 LEU A C 1
ATOM 700 O O . LEU A 1 91 ? 10.463 2.766 -9.138 1.00 89.62 91 LEU A O 1
ATOM 704 N N . PRO A 1 92 ? 12.458 2.437 -8.186 1.00 91.00 92 PRO A N 1
ATOM 705 C CA . PRO A 1 92 ? 12.242 3.461 -7.161 1.00 91.00 92 PRO A CA 1
ATOM 706 C C . PRO A 1 92 ? 12.005 4.868 -7.724 1.00 91.00 92 PRO A C 1
ATOM 708 O O . PRO A 1 92 ? 11.134 5.581 -7.230 1.00 91.00 92 PRO A O 1
ATOM 711 N N . ALA A 1 93 ? 12.762 5.261 -8.754 1.00 91.38 93 ALA A N 1
ATOM 712 C CA . ALA A 1 93 ? 12.603 6.559 -9.406 1.00 91.38 93 ALA A CA 1
ATOM 713 C C . ALA A 1 93 ? 11.283 6.612 -10.188 1.00 91.38 93 ALA A C 1
ATOM 715 O O . ALA A 1 93 ? 10.516 7.557 -10.024 1.00 91.38 93 ALA A O 1
ATOM 716 N N . PHE A 1 94 ? 10.962 5.542 -10.921 1.00 93.31 94 PHE A N 1
ATOM 717 C CA . PHE A 1 94 ? 9.683 5.369 -11.609 1.00 93.31 94 PHE A CA 1
ATOM 718 C C . PHE A 1 94 ? 8.481 5.536 -10.658 1.00 93.31 94 PHE A C 1
ATOM 720 O O . PHE A 1 94 ? 7.559 6.297 -10.943 1.00 93.31 94 PHE A O 1
ATOM 727 N N . LEU A 1 95 ? 8.502 4.887 -9.486 1.00 92.31 95 LEU A N 1
ATOM 728 C CA . LEU A 1 95 ? 7.444 5.030 -8.474 1.00 92.31 95 LEU A CA 1
ATOM 729 C C . LEU A 1 95 ? 7.367 6.450 -7.888 1.00 92.31 95 LEU A C 1
ATOM 731 O O . LEU A 1 95 ? 6.291 6.880 -7.468 1.00 92.31 95 LEU A O 1
ATOM 735 N N . GLY A 1 96 ? 8.488 7.174 -7.859 1.00 91.56 96 GLY A N 1
ATOM 736 C CA . GLY A 1 96 ? 8.543 8.580 -7.460 1.00 91.56 96 GLY A CA 1
ATOM 737 C C . GLY A 1 96 ? 7.829 9.505 -8.449 1.00 91.56 96 GLY A C 1
ATOM 738 O O . GLY A 1 96 ? 7.046 10.355 -8.022 1.00 91.56 96 GLY A O 1
ATOM 739 N N . GLU A 1 97 ? 8.029 9.293 -9.752 1.00 94.62 97 GLU A N 1
ATOM 740 C CA . GLU A 1 97 ? 7.392 10.073 -10.832 1.00 94.62 97 GLU A CA 1
ATOM 741 C C . GLU A 1 97 ? 5.866 9.897 -10.879 1.00 94.62 97 GLU A C 1
ATOM 743 O O . GLU A 1 97 ? 5.130 10.779 -11.315 1.00 94.62 97 GLU A O 1
ATOM 748 N N . LEU A 1 98 ? 5.353 8.794 -10.335 1.00 94.19 98 LEU A N 1
ATOM 749 C CA . LEU A 1 98 ? 3.916 8.551 -10.193 1.00 94.19 98 LEU A CA 1
ATOM 750 C C . LEU A 1 98 ? 3.262 9.352 -9.055 1.00 94.19 98 LEU A C 1
ATOM 752 O O . LEU A 1 98 ? 2.059 9.225 -8.813 1.00 94.19 98 LEU A O 1
ATOM 756 N N . HIS A 1 99 ? 4.028 10.167 -8.320 1.00 93.75 99 HIS A N 1
ATOM 757 C CA . HIS A 1 99 ? 3.529 11.027 -7.242 1.00 93.75 99 HIS A CA 1
ATOM 758 C C . HIS A 1 99 ? 2.693 10.273 -6.187 1.00 93.75 99 HIS A C 1
ATOM 760 O O . HIS A 1 99 ? 1.757 10.820 -5.586 1.00 93.75 99 HIS A O 1
ATOM 766 N N . ILE A 1 100 ? 3.006 8.995 -5.954 1.00 92.94 100 ILE A N 1
ATOM 767 C CA . ILE A 1 100 ? 2.338 8.189 -4.934 1.00 92.94 100 ILE A CA 1
ATOM 768 C C . ILE A 1 100 ? 2.821 8.676 -3.558 1.00 92.94 100 ILE A C 1
ATOM 770 O O . ILE A 1 100 ? 4.028 8.834 -3.359 1.00 92.94 100 ILE A O 1
ATOM 774 N N . PRO A 1 101 ? 1.922 8.921 -2.581 1.00 91.12 101 PRO A N 1
ATOM 775 C CA . PRO A 1 101 ? 2.324 9.331 -1.244 1.00 91.12 101 PRO A CA 1
ATOM 776 C C . PRO A 1 101 ? 3.372 8.368 -0.672 1.00 91.12 101 PRO A C 1
ATOM 778 O O . PRO A 1 101 ? 3.122 7.158 -0.669 1.00 91.12 101 PRO A O 1
ATOM 781 N N . PRO A 1 102 ? 4.507 8.862 -0.135 1.00 89.12 102 PRO A N 1
ATOM 782 C CA . PRO A 1 102 ? 5.596 8.002 0.326 1.00 89.12 102 PRO A CA 1
ATOM 783 C C . PRO A 1 102 ? 5.143 6.898 1.283 1.00 89.12 102 PRO A C 1
ATOM 785 O O . PRO A 1 102 ? 5.622 5.774 1.200 1.00 89.12 102 PRO A O 1
ATOM 788 N N . ARG A 1 103 ? 4.145 7.166 2.133 1.00 88.69 103 ARG A N 1
ATOM 789 C CA . ARG A 1 103 ? 3.592 6.189 3.087 1.00 88.69 103 ARG A CA 1
ATOM 790 C C . ARG A 1 103 ? 2.954 4.958 2.446 1.00 88.69 103 ARG A C 1
ATOM 792 O O . ARG A 1 103 ? 2.846 3.932 3.110 1.00 88.69 103 ARG A O 1
ATOM 799 N N . PHE A 1 104 ? 2.545 5.030 1.182 1.00 91.50 104 PHE A N 1
ATOM 800 C CA . PHE A 1 104 ? 1.996 3.883 0.457 1.00 91.50 104 PHE A CA 1
ATOM 801 C C . PHE A 1 104 ? 3.067 3.049 -0.254 1.00 91.50 104 PHE A C 1
ATOM 803 O O . PHE A 1 104 ? 2.787 1.913 -0.625 1.00 91.50 104 PHE A O 1
ATOM 810 N N . ILE A 1 105 ? 4.285 3.575 -0.413 1.00 91.75 105 ILE A N 1
ATOM 811 C CA . ILE A 1 105 ? 5.377 2.902 -1.137 1.00 91.75 105 ILE A CA 1
ATOM 812 C C . ILE A 1 105 ? 6.630 2.668 -0.290 1.00 91.75 105 ILE A C 1
ATOM 814 O O . ILE A 1 105 ? 7.519 1.948 -0.720 1.00 91.75 105 ILE A O 1
ATOM 818 N N . GLU A 1 106 ? 6.723 3.231 0.914 1.00 90.81 106 GLU A N 1
ATOM 819 C CA . GLU A 1 106 ? 7.908 3.160 1.781 1.00 90.81 106 GLU A CA 1
ATOM 820 C C . GLU A 1 106 ? 8.358 1.720 2.063 1.00 90.81 106 GLU A C 1
ATOM 822 O O . GLU A 1 106 ? 9.553 1.433 2.091 1.00 90.81 106 GLU A O 1
ATOM 827 N N . ASP A 1 107 ? 7.415 0.794 2.245 1.00 87.19 107 ASP A N 1
ATOM 828 C CA . ASP A 1 107 ? 7.734 -0.619 2.430 1.00 87.19 107 ASP A CA 1
ATOM 829 C C . ASP A 1 107 ? 8.287 -1.264 1.157 1.00 87.19 107 ASP A C 1
ATOM 831 O O . ASP A 1 107 ? 9.270 -1.992 1.251 1.00 87.19 107 ASP A O 1
ATOM 835 N N . ILE A 1 108 ? 7.715 -0.945 -0.004 1.00 89.56 108 ILE A N 1
ATOM 836 C CA . ILE A 1 108 ? 8.185 -1.398 -1.317 1.00 89.56 108 ILE A CA 1
ATOM 837 C C . ILE A 1 108 ? 9.601 -0.872 -1.579 1.00 89.56 108 ILE A C 1
ATOM 839 O O . ILE A 1 108 ? 10.493 -1.645 -1.916 1.00 89.56 108 ILE A O 1
ATOM 843 N N . LEU A 1 109 ? 9.838 0.425 -1.367 1.00 91.44 109 LEU A N 1
ATOM 844 C CA . LEU A 1 109 ? 11.147 1.055 -1.564 1.00 91.44 109 LEU A CA 1
ATOM 845 C C . LEU A 1 109 ? 12.215 0.444 -0.651 1.00 91.44 109 LEU A C 1
ATOM 847 O O . LEU A 1 109 ? 13.306 0.112 -1.114 1.00 91.44 109 LEU A O 1
ATOM 851 N N . ARG A 1 110 ? 11.886 0.237 0.629 1.00 90.00 110 ARG A N 1
ATOM 852 C CA . ARG A 1 110 ? 12.779 -0.428 1.585 1.00 90.00 110 ARG A CA 1
ATOM 853 C C . ARG A 1 110 ? 13.086 -1.865 1.169 1.00 90.00 110 ARG A C 1
ATOM 855 O O . ARG A 1 110 ? 14.226 -2.302 1.303 1.00 90.00 110 ARG A O 1
ATOM 862 N N . ASP A 1 111 ? 12.090 -2.596 0.679 1.00 88.88 111 ASP A N 1
ATOM 863 C CA . ASP A 1 111 ? 12.259 -3.968 0.203 1.00 88.88 111 ASP A CA 1
ATOM 864 C C . ASP A 1 111 ? 13.168 -4.004 -1.049 1.00 88.88 111 ASP A C 1
ATOM 866 O O . ASP A 1 111 ? 14.093 -4.815 -1.109 1.00 88.88 111 ASP A O 1
ATOM 870 N N . PHE A 1 112 ? 13.018 -3.068 -1.995 1.00 88.62 112 PHE A N 1
ATOM 871 C CA . PHE A 1 112 ? 13.938 -2.921 -3.136 1.00 88.62 112 PHE A CA 1
ATOM 872 C C . PHE A 1 112 ? 15.368 -2.584 -2.709 1.00 88.62 112 PHE A C 1
ATOM 874 O O . PHE A 1 112 ? 16.329 -3.150 -3.239 1.00 88.62 112 PHE A O 1
ATOM 881 N N . GLU A 1 113 ? 15.532 -1.670 -1.754 1.00 87.69 113 GLU A N 1
ATOM 882 C CA . GLU A 1 113 ? 16.842 -1.286 -1.232 1.00 87.69 113 GLU A CA 1
ATOM 883 C C . GLU A 1 113 ? 17.526 -2.469 -0.530 1.00 87.69 113 GLU A C 1
ATOM 885 O O . GLU A 1 113 ? 18.689 -2.771 -0.812 1.00 87.69 113 GLU A O 1
ATOM 890 N N . ALA A 1 114 ? 16.781 -3.207 0.300 1.00 86.12 114 ALA A N 1
ATOM 891 C CA . ALA A 1 114 ? 17.256 -4.413 0.971 1.00 86.12 114 ALA A CA 1
ATOM 892 C C . ALA A 1 114 ? 17.659 -5.512 -0.026 1.00 86.12 114 ALA A C 1
ATOM 894 O O . ALA A 1 114 ? 18.732 -6.106 0.111 1.00 86.12 114 ALA A O 1
ATOM 895 N N . TYR A 1 115 ? 16.846 -5.752 -1.059 1.00 86.56 115 TYR A N 1
ATOM 896 C CA . TYR A 1 115 ? 17.160 -6.714 -2.114 1.00 86.56 115 TYR A CA 1
ATOM 897 C C . TYR A 1 115 ? 18.432 -6.325 -2.874 1.00 86.56 115 TYR A C 1
ATOM 899 O O . TYR A 1 115 ? 19.347 -7.137 -3.020 1.00 86.56 115 TYR A O 1
ATOM 907 N N . ASN A 1 116 ? 18.541 -5.066 -3.305 1.00 83.81 116 ASN A N 1
ATOM 908 C CA . ASN A 1 116 ? 19.713 -4.571 -4.025 1.00 83.81 116 ASN A CA 1
ATOM 909 C C . ASN A 1 116 ? 20.983 -4.622 -3.173 1.00 83.81 116 ASN A C 1
ATOM 911 O O . ASN A 1 116 ? 22.046 -4.992 -3.679 1.00 83.81 116 ASN A O 1
ATOM 915 N N . HIS A 1 117 ? 20.884 -4.285 -1.886 1.00 83.62 117 HIS A N 1
ATOM 916 C CA . HIS A 1 117 ? 21.983 -4.434 -0.943 1.00 83.62 117 HIS A CA 1
ATOM 917 C C . HIS A 1 117 ? 22.420 -5.901 -0.840 1.00 83.62 117 HIS A C 1
ATOM 919 O O . HIS A 1 117 ? 23.611 -6.194 -0.951 1.00 83.62 117 HIS A O 1
ATOM 925 N N . TYR A 1 118 ? 21.475 -6.836 -0.703 1.00 80.31 118 TYR A N 1
ATOM 926 C CA . TYR A 1 118 ? 21.782 -8.263 -0.612 1.00 80.31 118 TYR A CA 1
ATOM 927 C C . TYR A 1 118 ? 22.423 -8.805 -1.893 1.00 80.31 118 TYR A C 1
ATOM 929 O O . TYR A 1 118 ? 23.456 -9.466 -1.831 1.00 80.31 118 TYR A O 1
ATOM 937 N N . VAL A 1 119 ? 21.885 -8.488 -3.072 1.00 78.75 119 VAL A N 1
ATOM 938 C CA . VAL A 1 119 ? 22.454 -8.946 -4.351 1.00 78.75 119 VAL A CA 1
ATOM 939 C C . VAL A 1 119 ? 23.875 -8.404 -4.559 1.00 78.75 119 VAL A C 1
ATOM 941 O O . VAL A 1 119 ? 24.753 -9.143 -5.003 1.00 78.75 119 VAL A O 1
ATOM 944 N N . LYS A 1 120 ? 24.140 -7.141 -4.189 1.00 78.25 120 LYS A N 1
ATOM 945 C CA . LYS A 1 120 ? 25.480 -6.530 -4.291 1.00 78.25 120 LYS A CA 1
ATOM 946 C C . LYS A 1 120 ? 26.487 -7.122 -3.296 1.00 78.25 120 LYS A C 1
ATOM 948 O O . LYS A 1 120 ? 27.667 -7.213 -3.618 1.00 78.25 120 LYS A O 1
ATOM 953 N N . THR A 1 121 ? 26.044 -7.526 -2.105 1.00 73.00 121 THR A N 1
ATOM 954 C CA . THR A 1 121 ? 26.919 -8.035 -1.029 1.00 73.00 121 THR A CA 1
ATOM 955 C C . THR A 1 121 ? 27.138 -9.551 -1.085 1.00 73.00 121 THR A C 1
ATOM 957 O O . THR A 1 121 ? 28.253 -10.027 -0.870 1.00 73.00 121 THR A O 1
ATOM 960 N N . THR A 1 122 ? 26.118 -10.329 -1.453 1.00 64.12 122 THR A N 1
ATOM 961 C CA . THR A 1 122 ? 26.161 -11.807 -1.465 1.00 64.12 122 THR A CA 1
ATOM 962 C C . THR A 1 122 ? 26.876 -12.376 -2.693 1.00 64.12 122 THR A C 1
ATOM 964 O O . THR A 1 122 ? 27.244 -13.548 -2.700 1.00 64.12 122 THR A O 1
ATOM 967 N N . GLY A 1 123 ? 27.221 -11.536 -3.677 1.00 53.31 123 GLY A N 1
ATOM 968 C CA . GLY A 1 123 ? 28.273 -11.855 -4.648 1.00 53.31 123 GLY A CA 1
ATOM 969 C C . GLY A 1 123 ? 29.648 -12.126 -4.007 1.00 53.31 123 GLY A C 1
ATOM 970 O O . GLY A 1 123 ? 30.547 -12.579 -4.707 1.00 53.31 123 GLY A O 1
ATOM 971 N N . SER A 1 124 ? 29.823 -11.871 -2.697 1.00 45.47 124 SER A N 1
ATOM 972 C CA . SER A 1 124 ? 31.088 -12.082 -1.972 1.00 45.47 124 SER A CA 1
ATOM 973 C C . SER A 1 124 ? 31.036 -12.976 -0.722 1.00 45.47 124 SER A C 1
ATOM 975 O O . SER A 1 124 ? 32.105 -13.364 -0.262 1.00 45.47 124 SER A O 1
ATOM 977 N N . SER A 1 125 ? 29.883 -13.347 -0.149 1.00 42.16 125 SER A N 1
ATOM 978 C CA . SER A 1 125 ? 29.831 -14.372 0.916 1.00 42.16 125 SER A CA 1
ATOM 979 C C . SER A 1 125 ? 28.395 -14.730 1.302 1.00 42.16 125 SER A C 1
ATOM 981 O O . SER A 1 125 ? 27.592 -13.848 1.596 1.00 42.16 125 SER A O 1
ATOM 983 N N . VAL A 1 126 ? 28.082 -16.025 1.349 1.00 43.19 126 VAL A N 1
ATOM 984 C CA . VAL A 1 126 ? 26.800 -16.553 1.833 1.00 43.19 126 VAL A CA 1
ATOM 985 C C . VAL A 1 126 ? 26.796 -16.490 3.361 1.00 43.19 126 VAL A C 1
ATOM 987 O O . VAL A 1 126 ? 27.437 -17.308 4.020 1.00 43.19 126 VAL A O 1
ATOM 990 N N . VAL A 1 127 ? 26.069 -15.536 3.946 1.00 47.47 127 VAL A N 1
ATOM 991 C CA . VAL A 1 127 ? 25.810 -15.548 5.391 1.00 47.47 127 VAL A CA 1
ATOM 992 C C . VAL A 1 127 ? 24.657 -16.507 5.664 1.00 47.47 127 VAL A C 1
ATOM 994 O O . VAL A 1 127 ? 23.482 -16.173 5.548 1.00 47.47 127 VAL A O 1
ATOM 997 N N . THR A 1 128 ? 25.016 -17.732 6.038 1.00 51.19 128 THR A N 1
ATOM 998 C CA . THR A 1 128 ? 24.128 -18.681 6.706 1.00 51.19 128 THR A CA 1
ATOM 999 C C . THR A 1 128 ? 23.905 -18.217 8.145 1.00 51.19 128 THR A C 1
ATOM 1001 O O . THR A 1 128 ? 24.699 -18.527 9.033 1.00 51.19 128 THR A O 1
ATOM 1004 N N . SER A 1 129 ? 22.832 -17.477 8.405 1.00 50.94 129 SER A N 1
ATOM 1005 C CA . SER A 1 129 ? 22.247 -17.447 9.745 1.00 50.94 129 SER A CA 1
ATOM 1006 C C . SER A 1 129 ? 20.731 -17.283 9.645 1.00 50.94 129 SER A C 1
ATOM 1008 O O . SER A 1 129 ? 20.235 -16.419 8.925 1.00 50.94 129 SER A O 1
ATOM 1010 N N . GLU A 1 130 ? 19.981 -18.134 10.347 1.00 55.47 130 GLU A N 1
ATOM 1011 C CA . GLU A 1 130 ? 18.529 -18.012 10.550 1.00 55.47 130 GLU A CA 1
ATOM 1012 C C . GLU A 1 130 ? 18.222 -16.803 11.453 1.00 55.47 130 GLU A C 1
ATOM 1014 O O . GLU A 1 130 ? 17.754 -16.927 12.582 1.00 55.47 130 GLU A O 1
ATOM 1019 N N . THR A 1 131 ? 18.563 -15.606 10.990 1.00 63.09 131 THR A N 1
ATOM 1020 C CA . THR A 1 131 ? 18.354 -14.344 11.696 1.00 63.09 131 THR A CA 1
ATOM 1021 C C . THR A 1 131 ? 17.330 -13.494 10.951 1.00 63.09 131 THR A C 1
ATOM 1023 O O . THR A 1 131 ? 16.949 -13.787 9.817 1.00 63.09 131 THR A O 1
ATOM 1026 N N . ALA A 1 132 ? 16.852 -12.434 11.606 1.00 62.03 132 ALA A N 1
ATOM 1027 C CA . ALA A 1 132 ? 15.892 -11.479 11.052 1.00 62.03 132 ALA A CA 1
ATOM 1028 C C . ALA A 1 132 ? 16.277 -10.954 9.650 1.00 62.03 132 ALA A C 1
ATOM 1030 O O . ALA A 1 132 ? 15.393 -10.591 8.878 1.00 62.03 132 ALA A O 1
ATOM 1031 N N . GLU A 1 133 ? 17.567 -10.974 9.305 1.00 66.31 133 GLU A N 1
ATOM 1032 C CA . GLU A 1 133 ? 18.104 -10.617 7.988 1.00 66.31 133 GLU A CA 1
ATOM 1033 C C . GLU A 1 133 ? 17.640 -11.572 6.878 1.00 66.31 133 GLU A C 1
ATOM 1035 O O . GLU A 1 133 ? 17.254 -11.116 5.804 1.00 66.31 133 GLU A O 1
ATOM 1040 N N . THR A 1 134 ? 17.578 -12.881 7.146 1.00 70.56 134 THR A N 1
ATOM 1041 C CA . THR A 1 134 ? 17.075 -13.876 6.183 1.00 70.56 134 THR A CA 1
ATOM 1042 C C . THR A 1 134 ? 15.590 -13.662 5.903 1.00 70.56 134 THR A C 1
ATOM 1044 O O . THR A 1 134 ? 15.175 -13.672 4.748 1.00 70.56 134 THR A O 1
ATOM 1047 N N . ASN A 1 135 ? 14.785 -13.385 6.934 1.00 72.12 135 ASN A N 1
ATOM 1048 C CA . ASN A 1 135 ? 13.358 -13.097 6.750 1.00 72.12 135 ASN A CA 1
ATOM 1049 C C . ASN A 1 135 ? 13.129 -11.773 6.006 1.00 72.12 135 ASN A C 1
ATOM 1051 O O . ASN A 1 135 ? 12.243 -11.694 5.158 1.00 72.12 135 ASN A O 1
ATOM 1055 N N . ALA A 1 136 ? 13.932 -10.745 6.299 1.00 74.19 136 ALA A N 1
ATOM 1056 C CA . ALA A 1 136 ? 13.884 -9.476 5.579 1.00 74.19 136 ALA A CA 1
ATOM 1057 C C . ALA A 1 136 ? 14.259 -9.654 4.101 1.00 74.19 136 ALA A C 1
ATOM 1059 O O . ALA A 1 136 ? 13.592 -9.089 3.241 1.00 74.19 136 ALA A O 1
ATOM 1060 N N . PHE A 1 137 ? 15.264 -10.482 3.796 1.00 81.00 137 PHE A N 1
ATOM 1061 C CA . PHE A 1 137 ? 15.634 -10.802 2.419 1.00 81.00 137 PHE A CA 1
ATOM 1062 C C . PHE A 1 137 ? 14.556 -11.605 1.686 1.00 81.00 137 PHE A C 1
ATOM 1064 O O . PHE A 1 137 ? 14.230 -11.265 0.554 1.00 81.00 137 PHE A O 1
ATOM 1071 N N . VAL A 1 138 ? 13.982 -12.638 2.315 1.00 82.19 138 VAL A N 1
ATOM 1072 C CA . VAL A 1 138 ? 12.890 -13.428 1.715 1.00 82.19 138 VAL A CA 1
ATOM 1073 C C . VAL A 1 138 ? 11.726 -12.515 1.345 1.00 82.19 138 VAL A C 1
ATOM 1075 O O . VAL A 1 138 ? 11.282 -12.532 0.203 1.00 82.19 138 VAL A O 1
ATOM 1078 N N . LYS A 1 139 ? 11.308 -11.647 2.270 1.00 82.75 139 LYS A N 1
ATOM 1079 C CA . LYS A 1 139 ? 10.259 -10.665 2.001 1.00 82.75 139 LYS A CA 1
ATOM 1080 C C . LYS A 1 139 ? 10.646 -9.696 0.881 1.00 82.75 139 LYS A C 1
ATOM 1082 O O . LYS A 1 139 ? 9.857 -9.459 -0.025 1.00 82.75 139 LYS A O 1
ATOM 1087 N N . ALA A 1 140 ? 11.857 -9.143 0.933 1.00 85.06 140 ALA A N 1
ATOM 1088 C CA . ALA A 1 140 ? 12.350 -8.227 -0.088 1.00 85.06 140 ALA A CA 1
ATOM 1089 C C . ALA A 1 140 ? 12.340 -8.874 -1.480 1.00 85.06 140 ALA A C 1
ATOM 1091 O O . ALA A 1 140 ? 11.905 -8.264 -2.453 1.00 85.06 140 ALA A O 1
ATOM 1092 N N . ARG A 1 141 ? 12.757 -10.139 -1.560 1.00 85.56 141 ARG A N 1
ATOM 1093 C CA . ARG A 1 141 ? 12.718 -10.946 -2.775 1.00 85.56 141 ARG A CA 1
ATOM 1094 C C . ARG A 1 141 ? 11.287 -11.175 -3.263 1.00 85.56 141 ARG A C 1
ATOM 1096 O O . ARG A 1 141 ? 11.043 -10.972 -4.443 1.00 85.56 141 ARG A O 1
ATOM 1103 N N . GLU A 1 142 ? 10.357 -11.552 -2.389 1.00 86.38 142 GLU A N 1
ATOM 1104 C CA . GLU A 1 142 ? 8.940 -11.724 -2.749 1.00 86.38 142 GLU A CA 1
ATOM 1105 C C . GLU A 1 142 ? 8.342 -10.428 -3.314 1.00 86.38 142 GLU A C 1
ATOM 1107 O O . GLU A 1 142 ? 7.690 -10.448 -4.357 1.00 86.38 142 GLU A O 1
ATOM 1112 N N . THR A 1 143 ? 8.604 -9.286 -2.666 1.00 86.12 143 THR A N 1
ATOM 1113 C CA . THR A 1 143 ? 8.180 -7.970 -3.160 1.00 86.12 143 THR A CA 1
ATOM 1114 C C . THR A 1 143 ? 8.749 -7.710 -4.553 1.00 86.12 143 THR A C 1
ATOM 1116 O O . THR A 1 143 ? 8.001 -7.343 -5.451 1.00 86.12 143 THR A O 1
ATOM 1119 N N . VAL A 1 144 ? 10.043 -7.949 -4.763 1.00 86.44 144 VAL A N 1
ATOM 1120 C CA . VAL A 1 144 ? 10.721 -7.745 -6.050 1.00 86.44 144 VAL A CA 1
ATOM 1121 C C . VAL A 1 144 ? 10.188 -8.667 -7.150 1.00 86.44 144 VAL A C 1
ATOM 1123 O O . VAL A 1 144 ? 9.934 -8.203 -8.260 1.00 86.44 144 VAL A O 1
ATOM 1126 N N . GLU A 1 145 ? 9.980 -9.954 -6.864 1.00 88.19 145 GLU A N 1
ATOM 1127 C CA . GLU A 1 145 ? 9.467 -10.955 -7.817 1.00 88.19 145 GLU A CA 1
ATOM 1128 C C . GLU A 1 145 ? 8.061 -10.607 -8.347 1.00 88.19 145 GLU A C 1
ATOM 1130 O O . GLU A 1 145 ? 7.685 -11.028 -9.450 1.00 88.19 145 GLU A O 1
ATOM 1135 N N . ASN A 1 146 ? 7.313 -9.776 -7.612 1.00 89.12 146 ASN A N 1
ATOM 1136 C CA . ASN A 1 146 ? 6.041 -9.205 -8.054 1.00 89.12 146 ASN A CA 1
ATOM 1137 C C . ASN A 1 146 ? 6.181 -8.057 -9.064 1.00 89.12 146 ASN A C 1
ATOM 1139 O O . ASN A 1 146 ? 5.154 -7.582 -9.531 1.00 89.12 146 ASN A O 1
ATOM 1143 N N . PHE A 1 147 ? 7.396 -7.624 -9.411 1.00 90.88 147 PHE A N 1
ATOM 1144 C CA . PHE A 1 147 ? 7.656 -6.590 -10.422 1.00 90.88 147 PHE A CA 1
ATOM 1145 C C . PHE A 1 147 ? 8.554 -7.065 -11.564 1.00 90.88 147 PHE A C 1
ATOM 1147 O O . PHE A 1 147 ? 8.498 -6.486 -12.639 1.00 90.88 147 PHE A O 1
ATOM 1154 N N . ILE A 1 148 ? 9.390 -8.086 -11.365 1.00 89.62 148 ILE A N 1
ATOM 1155 C CA . ILE A 1 148 ? 10.391 -8.494 -12.365 1.00 89.62 148 ILE A CA 1
ATOM 1156 C C . ILE A 1 148 ? 10.004 -9.759 -13.132 1.00 89.62 148 ILE A C 1
ATOM 1158 O O . ILE A 1 148 ? 9.259 -10.612 -12.634 1.00 89.62 148 ILE A O 1
ATOM 1162 N N . ILE A 1 149 ? 10.581 -9.927 -14.323 1.00 87.75 149 ILE A N 1
ATOM 1163 C CA . ILE A 1 149 ? 10.600 -11.223 -15.009 1.00 87.75 149 ILE A CA 1
ATOM 1164 C C . ILE A 1 149 ? 11.508 -12.166 -14.193 1.00 87.75 149 ILE A C 1
ATOM 1166 O O . ILE A 1 149 ? 12.621 -11.757 -13.835 1.00 87.75 149 ILE A O 1
ATOM 1170 N N . PRO A 1 150 ? 11.071 -13.406 -13.879 1.00 84.19 150 PRO A N 1
ATOM 1171 C CA . PRO A 1 150 ? 11.851 -14.343 -13.070 1.00 84.19 150 PRO A CA 1
ATOM 1172 C C . PRO A 1 150 ? 13.286 -14.513 -13.575 1.00 84.19 150 PRO A C 1
ATOM 1174 O O . PRO A 1 150 ? 13.512 -14.613 -14.778 1.00 84.19 150 PRO A O 1
ATOM 1177 N N . ASP A 1 151 ? 14.242 -14.546 -12.646 1.00 79.69 151 ASP A N 1
ATOM 1178 C CA . ASP A 1 151 ? 15.683 -14.683 -12.909 1.00 79.69 151 ASP A CA 1
ATOM 1179 C C . ASP A 1 151 ? 16.313 -13.565 -13.769 1.00 79.69 151 ASP A C 1
ATOM 1181 O O . ASP A 1 151 ? 17.451 -13.690 -14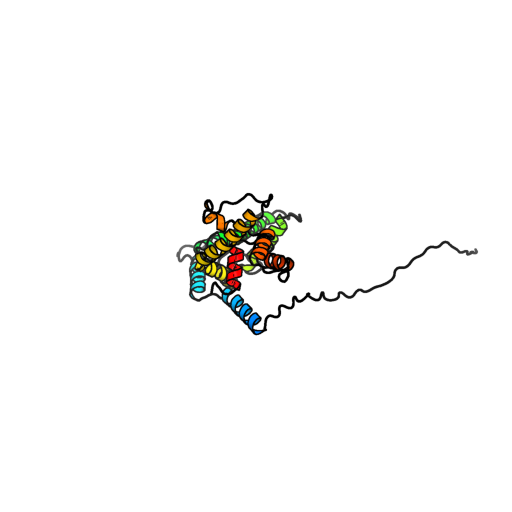.226 1.00 79.69 151 ASP A O 1
ATOM 1185 N N . THR A 1 152 ? 15.619 -12.437 -13.952 1.00 84.38 152 THR A N 1
ATOM 1186 C CA . THR A 1 152 ? 16.147 -11.249 -14.640 1.00 84.38 152 THR A CA 1
ATOM 1187 C C . THR A 1 152 ? 16.201 -10.032 -13.709 1.00 84.38 152 THR A C 1
ATOM 1189 O O . THR A 1 152 ? 15.732 -10.069 -12.573 1.00 84.38 152 THR A O 1
ATOM 1192 N N . ARG A 1 153 ? 16.773 -8.921 -14.187 1.00 85.44 153 ARG A N 1
ATOM 1193 C CA . ARG A 1 153 ? 16.667 -7.599 -13.534 1.00 85.44 153 ARG A CA 1
ATOM 1194 C C . ARG A 1 153 ? 15.695 -6.665 -14.265 1.00 85.44 153 ARG A C 1
ATOM 1196 O O . ARG A 1 153 ? 15.686 -5.469 -13.986 1.00 85.44 153 ARG A O 1
ATOM 1203 N N . ILE A 1 154 ? 14.928 -7.209 -15.209 1.00 88.81 154 ILE A N 1
ATOM 1204 C CA . ILE A 1 154 ? 14.004 -6.474 -16.070 1.00 88.81 154 ILE A CA 1
ATOM 1205 C C . ILE A 1 154 ? 12.630 -6.456 -15.408 1.00 88.81 154 ILE A C 1
ATOM 1207 O O . ILE A 1 154 ? 12.152 -7.487 -14.923 1.00 88.81 154 ILE A O 1
ATOM 1211 N N . VAL A 1 155 ? 12.013 -5.278 -15.374 1.00 91.38 155 VAL A N 1
ATOM 1212 C CA . VAL A 1 155 ? 10.650 -5.094 -14.879 1.00 91.38 155 VAL A CA 1
ATOM 1213 C C . VAL A 1 155 ? 9.668 -5.656 -15.905 1.00 91.38 155 VAL A C 1
ATOM 1215 O O . VAL A 1 155 ? 9.693 -5.299 -17.079 1.00 91.38 155 VAL A O 1
ATOM 1218 N N . ASP A 1 156 ? 8.798 -6.545 -15.444 1.00 92.50 156 ASP A N 1
ATOM 1219 C CA . ASP A 1 156 ? 7.685 -7.085 -16.214 1.00 92.50 156 ASP A CA 1
ATOM 1220 C C . ASP A 1 156 ? 6.563 -6.038 -16.244 1.00 92.50 156 ASP A C 1
ATOM 1222 O O . ASP A 1 156 ? 6.060 -5.623 -15.196 1.00 92.50 156 ASP A O 1
ATOM 1226 N N . MET A 1 157 ? 6.196 -5.585 -17.443 1.00 90.44 157 MET A N 1
ATOM 1227 C CA . MET A 1 157 ? 5.227 -4.506 -17.637 1.00 90.44 157 MET A CA 1
ATOM 1228 C C . MET A 1 157 ? 3.833 -4.864 -17.107 1.00 90.44 157 MET A C 1
ATOM 1230 O O . MET A 1 157 ? 3.202 -4.031 -16.458 1.00 90.44 157 MET A O 1
ATOM 1234 N N . ASP A 1 158 ? 3.374 -6.102 -17.299 1.00 91.31 158 ASP A N 1
ATOM 1235 C CA . ASP A 1 158 ? 2.048 -6.530 -16.838 1.00 91.31 158 ASP A CA 1
ATOM 1236 C C . ASP A 1 158 ? 1.998 -6.544 -15.308 1.00 91.31 158 ASP A C 1
ATOM 1238 O O . ASP A 1 158 ? 1.042 -6.077 -14.678 1.00 91.31 158 ASP A O 1
ATOM 1242 N N . LYS A 1 159 ? 3.073 -7.039 -14.686 1.00 93.19 159 LYS A N 1
ATOM 1243 C CA . LYS A 1 159 ? 3.222 -7.017 -13.230 1.00 93.19 159 LYS A CA 1
ATOM 1244 C C . LYS A 1 159 ? 3.313 -5.595 -12.689 1.00 93.19 159 LYS A C 1
ATOM 1246 O O . LYS A 1 159 ? 2.674 -5.287 -11.681 1.00 93.19 159 LYS A O 1
ATOM 1251 N N . LEU A 1 160 ? 4.071 -4.729 -13.360 1.00 93.25 160 LEU A N 1
ATOM 1252 C CA . LEU A 1 160 ? 4.189 -3.320 -13.008 1.00 93.25 160 LEU A CA 1
ATOM 1253 C C . LEU A 1 160 ? 2.823 -2.638 -13.038 1.00 93.25 160 LEU A C 1
ATOM 1255 O O . LEU A 1 160 ? 2.460 -1.997 -12.052 1.00 93.25 160 LEU A O 1
ATOM 1259 N N . ILE A 1 161 ? 2.054 -2.819 -14.116 1.00 93.44 161 ILE A N 1
ATOM 1260 C CA . ILE A 1 161 ? 0.702 -2.269 -14.252 1.00 93.44 161 ILE A CA 1
ATOM 1261 C C . ILE A 1 161 ? -0.180 -2.768 -13.107 1.00 93.44 161 ILE A C 1
ATOM 1263 O O . ILE A 1 161 ? -0.788 -1.958 -12.405 1.00 93.44 161 ILE A O 1
ATOM 1267 N N . ALA A 1 162 ? -0.197 -4.077 -12.850 1.00 91.12 162 ALA A N 1
ATOM 1268 C CA . ALA A 1 162 ? -1.033 -4.668 -11.809 1.00 91.12 162 ALA A CA 1
ATOM 1269 C C . ALA A 1 162 ? -0.710 -4.132 -10.400 1.00 91.12 162 ALA A C 1
ATOM 1271 O O . ALA A 1 162 ? -1.617 -3.755 -9.652 1.00 91.12 162 ALA A O 1
ATOM 1272 N N . GLN A 1 163 ? 0.572 -4.068 -10.023 1.00 90.44 163 GLN A N 1
ATOM 1273 C CA . GLN A 1 163 ? 0.972 -3.574 -8.698 1.00 90.44 163 GLN A CA 1
ATOM 1274 C C . GLN A 1 163 ? 0.758 -2.064 -8.562 1.00 90.44 163 GLN A C 1
ATOM 1276 O O . GLN A 1 163 ? 0.266 -1.583 -7.539 1.00 90.44 163 GLN A O 1
ATOM 1281 N N . THR A 1 164 ? 1.093 -1.311 -9.606 1.00 94.06 164 THR A N 1
ATOM 1282 C CA . THR A 1 164 ? 1.037 0.153 -9.590 1.00 94.06 164 THR A CA 1
ATOM 1283 C C . THR A 1 164 ? -0.398 0.665 -9.631 1.00 94.06 164 THR A C 1
ATOM 1285 O O . THR A 1 164 ? -0.707 1.663 -8.985 1.00 94.06 164 THR A O 1
ATOM 1288 N N . THR A 1 165 ? -1.308 -0.058 -10.285 1.00 94.94 165 THR A N 1
ATOM 1289 C CA . THR A 1 165 ? -2.739 0.276 -10.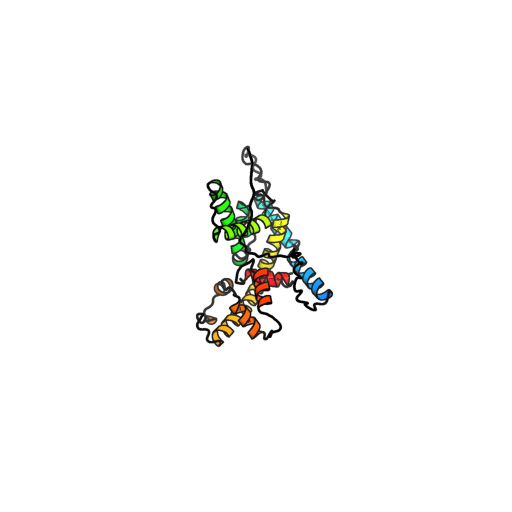326 1.00 94.94 165 THR A CA 1
ATOM 1290 C C . THR A 1 165 ? -3.328 0.463 -8.933 1.00 94.94 165 THR A C 1
ATOM 1292 O O . THR A 1 165 ? -3.960 1.482 -8.656 1.00 94.94 165 THR A O 1
ATOM 1295 N N . ARG A 1 166 ? -3.087 -0.484 -8.018 1.00 93.56 166 ARG A N 1
ATOM 1296 C CA . ARG A 1 166 ? -3.607 -0.406 -6.642 1.00 93.56 166 ARG A CA 1
ATOM 1297 C C . ARG A 1 166 ? -3.061 0.815 -5.910 1.00 93.56 166 ARG A C 1
ATOM 1299 O O . ARG A 1 166 ? -3.816 1.548 -5.269 1.00 93.56 166 ARG A O 1
ATOM 1306 N N . LEU A 1 167 ? -1.765 1.082 -6.072 1.00 94.88 167 LEU A N 1
ATOM 1307 C CA . LEU A 1 167 ? -1.103 2.244 -5.481 1.00 94.88 167 LEU A CA 1
ATOM 1308 C C . LEU A 1 167 ? -1.660 3.566 -6.029 1.00 94.88 167 LEU A C 1
ATOM 1310 O O . LEU A 1 167 ? -1.863 4.508 -5.262 1.00 94.88 167 LEU A O 1
ATOM 1314 N N . LEU A 1 168 ? -1.956 3.635 -7.328 1.00 96.00 168 LEU A N 1
ATOM 1315 C CA . LEU A 1 168 ? -2.534 4.818 -7.966 1.00 96.00 168 LEU A CA 1
ATOM 1316 C C . LEU A 1 168 ? -3.989 5.040 -7.561 1.00 96.00 168 LEU A C 1
ATOM 1318 O O . LEU A 1 168 ? -4.368 6.170 -7.254 1.00 96.00 168 LEU A O 1
ATOM 1322 N N . LYS A 1 169 ? -4.793 3.980 -7.436 1.00 95.69 169 LYS A N 1
ATOM 1323 C CA . LYS A 1 169 ? -6.146 4.090 -6.868 1.00 95.69 169 LYS A CA 1
ATOM 1324 C C . LYS A 1 169 ? -6.112 4.606 -5.434 1.00 95.69 169 LYS A C 1
ATOM 1326 O O . LYS A 1 169 ? -6.905 5.479 -5.077 1.00 95.69 169 LYS A O 1
ATOM 1331 N N . MET A 1 170 ? -5.154 4.142 -4.630 1.00 95.62 170 MET A N 1
ATOM 1332 C CA . MET A 1 170 ? -4.931 4.670 -3.283 1.00 95.62 170 MET A CA 1
ATOM 1333 C C . MET A 1 170 ? -4.476 6.135 -3.300 1.00 95.62 170 MET A C 1
ATOM 1335 O O . MET A 1 170 ? -4.993 6.937 -2.526 1.00 95.62 170 MET A O 1
ATOM 1339 N N . ARG A 1 171 ? -3.556 6.520 -4.193 1.00 95.44 171 ARG A N 1
ATOM 1340 C CA . ARG A 1 171 ? -3.133 7.919 -4.386 1.00 95.44 171 ARG A CA 1
ATOM 1341 C C . ARG A 1 171 ? -4.325 8.815 -4.716 1.00 95.44 171 ARG A C 1
ATOM 1343 O O . ARG A 1 171 ? -4.490 9.857 -4.079 1.00 95.44 171 ARG A O 1
ATOM 1350 N N . ASN A 1 172 ? -5.153 8.406 -5.674 1.00 96.06 172 ASN A N 1
ATOM 1351 C CA . ASN A 1 172 ? -6.302 9.177 -6.149 1.00 96.06 172 ASN A CA 1
ATOM 1352 C C . ASN A 1 172 ? -7.357 9.369 -5.043 1.00 96.06 172 ASN A C 1
ATOM 1354 O O . ASN A 1 172 ? -8.042 10.388 -5.016 1.00 96.06 172 ASN A O 1
ATOM 1358 N N . HIS A 1 173 ? -7.420 8.449 -4.075 1.00 95.94 173 HIS A N 1
ATOM 1359 C CA . HIS A 1 173 ? -8.341 8.490 -2.936 1.00 95.94 173 HIS A CA 1
ATOM 1360 C C . HIS A 1 173 ? -7.659 8.766 -1.585 1.00 95.94 173 HIS A C 1
ATOM 1362 O O . HIS A 1 173 ? -8.226 8.477 -0.527 1.00 95.94 173 HIS A O 1
ATOM 1368 N N . LYS A 1 174 ? -6.450 9.342 -1.582 1.00 94.06 174 LYS A N 1
ATOM 1369 C CA . LYS A 1 174 ? -5.647 9.526 -0.359 1.00 94.06 174 LYS A CA 1
ATOM 1370 C C . LYS A 1 174 ? -6.379 10.290 0.747 1.00 94.06 174 LYS A C 1
ATOM 1372 O O . LYS A 1 174 ? -6.256 9.934 1.914 1.00 94.06 174 LYS A O 1
ATOM 1377 N N . GLU A 1 175 ? -7.173 11.301 0.390 1.00 93.69 175 GLU A N 1
ATOM 1378 C CA . GLU A 1 175 ? -7.941 12.096 1.356 1.00 93.69 175 GLU A CA 1
ATOM 1379 C C . GLU A 1 175 ? -9.019 11.250 2.036 1.00 93.69 175 GLU A C 1
ATOM 1381 O O . GLU A 1 175 ? -9.148 11.273 3.259 1.00 93.69 175 GLU A O 1
ATOM 1386 N N . TYR A 1 176 ? -9.735 10.434 1.258 1.00 94.44 176 TYR A N 1
ATOM 1387 C CA . TYR A 1 176 ? -10.740 9.511 1.774 1.00 94.44 176 TYR A CA 1
ATOM 1388 C C . TYR A 1 176 ? -10.116 8.451 2.690 1.00 94.44 176 TYR A C 1
ATOM 1390 O O . TYR A 1 176 ? -10.614 8.229 3.799 1.00 94.44 176 TYR A O 1
ATOM 1398 N N . ILE A 1 177 ? -9.000 7.839 2.272 1.00 94.06 177 ILE A N 1
ATOM 1399 C CA . ILE A 1 177 ? -8.242 6.882 3.095 1.00 94.06 177 ILE A CA 1
ATOM 1400 C C . ILE A 1 177 ? -7.843 7.542 4.415 1.00 94.06 177 ILE A C 1
ATOM 1402 O O . ILE A 1 177 ? -8.123 7.003 5.485 1.00 94.06 177 ILE A O 1
ATOM 1406 N N . TYR A 1 178 ? -7.240 8.728 4.345 1.00 94.12 178 TYR A N 1
ATOM 1407 C CA . TYR A 1 178 ? -6.748 9.454 5.507 1.00 94.12 178 TYR A CA 1
ATOM 1408 C C . TYR A 1 178 ? -7.870 9.839 6.478 1.00 94.12 178 TYR A C 1
ATOM 1410 O O . TYR A 1 178 ? -7.748 9.607 7.681 1.00 94.12 178 TYR A O 1
ATOM 1418 N N . THR A 1 179 ? -8.988 10.383 5.987 1.00 93.19 179 THR A N 1
ATOM 1419 C CA . THR A 1 179 ? -10.131 10.748 6.837 1.00 93.19 179 THR A CA 1
ATOM 1420 C C . THR A 1 179 ? -10.677 9.537 7.588 1.00 93.19 179 THR A C 1
ATOM 1422 O O . THR A 1 179 ? -10.888 9.613 8.799 1.00 93.19 179 THR A O 1
ATOM 1425 N N . ASN A 1 180 ? -10.862 8.407 6.903 1.00 93.12 180 ASN A N 1
ATOM 1426 C CA . ASN A 1 180 ? -11.365 7.193 7.542 1.00 93.12 180 ASN A CA 1
ATOM 1427 C C . ASN A 1 180 ? -10.336 6.584 8.502 1.00 93.12 180 ASN A C 1
ATOM 1429 O O . ASN A 1 180 ? -10.694 6.184 9.610 1.00 93.12 180 ASN A O 1
ATOM 1433 N N . TRP A 1 181 ? -9.056 6.571 8.126 1.00 93.56 181 TRP A N 1
ATOM 1434 C CA . TRP A 1 181 ? -7.974 6.110 8.992 1.00 93.56 181 TRP A CA 1
ATOM 1435 C C . TRP A 1 181 ? -7.909 6.913 10.290 1.00 93.56 181 TRP A C 1
ATOM 1437 O O . TRP A 1 181 ? -7.899 6.344 11.382 1.00 93.56 181 TRP A O 1
ATOM 1447 N N . LYS A 1 182 ? -7.969 8.243 10.181 1.00 92.12 182 LYS A N 1
ATOM 1448 C CA . LYS A 1 182 ? -8.018 9.147 11.327 1.00 92.12 182 LYS A CA 1
ATOM 1449 C C . LYS A 1 182 ? -9.172 8.807 12.272 1.00 92.12 182 LYS A C 1
ATOM 1451 O O . LYS A 1 182 ? -8.950 8.706 13.472 1.00 92.12 182 LYS A O 1
ATOM 1456 N N . MET A 1 183 ? -10.377 8.560 11.753 1.00 89.94 183 MET A N 1
ATOM 1457 C CA . MET A 1 183 ? -11.526 8.175 12.587 1.00 89.94 183 MET A CA 1
ATOM 1458 C C . MET A 1 183 ? -11.283 6.871 13.361 1.00 89.94 183 MET A C 1
ATOM 1460 O O . MET A 1 183 ? -11.678 6.754 14.526 1.00 89.94 183 MET A O 1
ATOM 1464 N N . VAL A 1 184 ? -10.629 5.892 12.730 1.00 90.81 184 VAL A N 1
ATOM 1465 C CA . VAL A 1 184 ? -10.262 4.625 13.377 1.00 90.81 184 VAL A CA 1
ATOM 1466 C C . VAL A 1 184 ? -9.255 4.872 14.505 1.00 90.81 184 VAL A C 1
ATOM 1468 O O . VAL A 1 184 ? -9.470 4.400 15.625 1.00 90.81 184 VAL A O 1
ATOM 1471 N N . ILE A 1 185 ? -8.199 5.648 14.241 1.00 91.00 185 ILE A N 1
ATOM 1472 C CA . ILE A 1 185 ? -7.187 6.024 15.239 1.00 91.00 185 ILE A CA 1
ATOM 1473 C C . ILE A 1 185 ? -7.813 6.794 16.408 1.00 91.00 185 ILE A C 1
ATOM 1475 O O . ILE A 1 185 ? -7.614 6.411 17.562 1.00 91.00 185 ILE A O 1
ATOM 1479 N N . ASP A 1 186 ? -8.610 7.828 16.130 1.00 89.69 186 ASP A N 1
ATOM 1480 C CA . ASP A 1 186 ? -9.271 8.659 17.143 1.00 89.69 186 ASP A CA 1
ATOM 1481 C C . ASP A 1 186 ? -10.128 7.806 18.082 1.00 89.69 186 ASP A C 1
ATOM 1483 O O . ASP A 1 186 ? -10.105 7.982 19.305 1.00 89.69 186 ASP A O 1
ATOM 1487 N N . THR A 1 187 ? -10.842 6.831 17.516 1.00 88.56 187 THR A N 1
ATOM 1488 C CA . THR A 1 187 ? -11.653 5.878 18.278 1.00 88.56 187 THR A CA 1
ATOM 1489 C C . THR A 1 187 ? -10.777 5.023 19.193 1.00 88.56 187 THR A C 1
ATOM 1491 O O . THR A 1 187 ? -11.037 4.939 20.393 1.00 88.56 187 THR A O 1
ATOM 1494 N N . VAL A 1 188 ? -9.707 4.423 18.661 1.00 88.12 188 VAL A N 1
ATOM 1495 C CA . VAL A 1 188 ? -8.773 3.592 19.442 1.00 88.12 188 VAL A CA 1
ATOM 1496 C C . VAL A 1 188 ? -8.142 4.381 20.580 1.00 88.12 188 VAL A C 1
ATOM 1498 O O . VAL A 1 188 ? -8.122 3.904 21.716 1.00 88.12 188 VAL A O 1
ATOM 1501 N N . VAL A 1 189 ? -7.630 5.579 20.297 1.00 86.50 189 VAL A N 1
ATOM 1502 C CA . VAL A 1 189 ? -6.964 6.432 21.286 1.00 86.50 189 VAL A CA 1
ATOM 1503 C C . VAL A 1 189 ? -7.948 6.856 22.370 1.00 86.50 189 VAL A C 1
ATOM 1505 O O . VAL A 1 189 ? -7.649 6.717 23.557 1.00 86.50 189 VAL A O 1
ATOM 1508 N N . THR A 1 190 ? -9.145 7.304 21.986 1.00 86.50 190 THR A N 1
ATOM 1509 C CA . THR A 1 190 ? -10.186 7.729 22.931 1.00 86.50 190 THR A CA 1
ATOM 1510 C C . THR A 1 190 ? -10.587 6.594 23.867 1.00 86.50 190 THR A C 1
ATOM 1512 O O . THR A 1 190 ? -10.651 6.787 25.082 1.00 86.50 190 THR A O 1
ATOM 1515 N N . GLU A 1 191 ? -10.828 5.399 23.332 1.00 85.38 191 GLU A N 1
ATOM 1516 C CA . GLU A 1 191 ? -11.224 4.248 24.143 1.00 85.38 191 GLU A CA 1
ATOM 1517 C C . GLU A 1 191 ? -10.070 3.725 25.007 1.00 85.38 191 GLU A C 1
ATOM 1519 O O . GLU A 1 191 ? -10.270 3.400 26.177 1.00 85.38 191 GLU A O 1
ATOM 1524 N N . THR A 1 192 ? -8.838 3.740 24.496 1.00 82.38 192 THR A N 1
ATOM 1525 C CA . THR A 1 192 ? -7.651 3.364 25.280 1.00 82.38 192 THR A CA 1
ATOM 1526 C C . THR A 1 192 ? -7.419 4.331 26.443 1.00 82.38 192 THR A C 1
ATOM 1528 O O . THR A 1 192 ? -7.138 3.894 27.561 1.00 82.38 192 THR A O 1
ATOM 1531 N N . ASN A 1 193 ? -7.597 5.636 26.213 1.00 81.31 193 ASN A N 1
ATOM 1532 C CA . ASN A 1 193 ? -7.467 6.671 27.240 1.00 81.31 193 ASN A CA 1
ATOM 1533 C C . ASN A 1 193 ? -8.532 6.535 28.345 1.00 81.31 193 ASN A C 1
ATOM 1535 O O . ASN A 1 193 ? -8.242 6.851 29.502 1.00 81.31 193 ASN A O 1
ATOM 1539 N N . LYS A 1 194 ? -9.738 6.048 28.013 1.00 77.06 194 LYS A N 1
ATOM 1540 C CA . LYS A 1 194 ? -10.805 5.749 28.9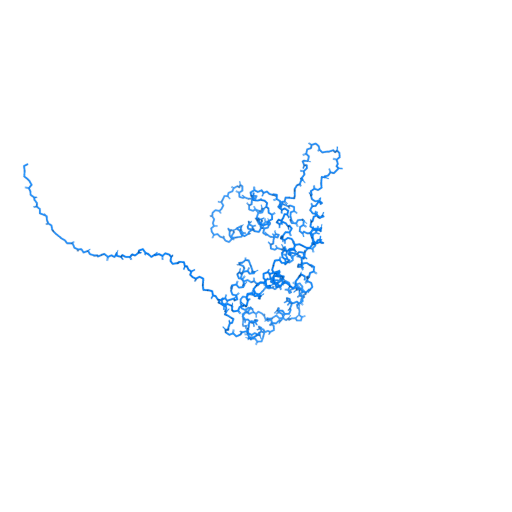88 1.00 77.06 194 LYS A CA 1
ATOM 1541 C C . LYS A 1 194 ? -10.503 4.519 29.844 1.00 77.06 194 LYS A C 1
ATOM 1543 O O . LYS A 1 194 ? -10.924 4.475 30.994 1.00 77.06 194 LYS A O 1
ATOM 1548 N N . MET A 1 195 ? -9.791 3.530 29.304 1.00 62.78 195 MET A N 1
ATOM 1549 C CA . MET A 1 195 ? -9.549 2.243 29.971 1.00 62.78 195 MET A CA 1
ATOM 1550 C C . MET A 1 195 ? -8.429 2.261 31.034 1.00 62.78 195 MET A C 1
ATOM 1552 O O . MET A 1 195 ? -8.051 1.192 31.502 1.00 62.78 195 MET A O 1
ATOM 1556 N N . GLU A 1 196 ? -7.884 3.427 31.418 1.00 58.28 196 GLU A N 1
ATOM 1557 C CA . GLU A 1 196 ? -6.758 3.559 32.376 1.00 58.28 196 GLU A CA 1
ATOM 1558 C C . GLU A 1 196 ? -5.620 2.544 32.125 1.00 58.28 196 GLU A C 1
ATOM 1560 O O . GLU A 1 196 ? -5.015 1.983 33.038 1.00 58.28 196 GLU A O 1
ATOM 1565 N N . SER A 1 197 ? -5.321 2.283 30.850 1.00 54.00 197 SER A N 1
ATOM 1566 C CA . SER A 1 197 ? -4.268 1.348 30.460 1.00 54.00 197 SER A CA 1
ATOM 1567 C C . SER A 1 197 ? -2.894 1.899 30.857 1.00 54.00 197 SER A C 1
ATOM 1569 O O . SER A 1 197 ? -2.391 2.839 30.249 1.00 54.00 197 SER A O 1
ATOM 1571 N N . VAL A 1 198 ? -2.255 1.274 31.851 1.00 50.66 198 VAL A N 1
ATOM 1572 C CA . VAL A 1 198 ? -0.902 1.604 32.357 1.00 50.66 198 VAL A CA 1
ATOM 1573 C C . VAL A 1 198 ? 0.193 1.444 31.282 1.00 50.66 198 VAL A C 1
ATOM 1575 O O . VAL A 1 198 ? 1.309 1.925 31.446 1.00 50.66 198 VAL A O 1
ATOM 1578 N N . LEU A 1 199 ? -0.103 0.764 30.168 1.00 51.81 199 LEU A N 1
ATOM 1579 C CA . LEU A 1 199 ? 0.900 0.296 29.203 1.00 51.81 199 LEU A CA 1
ATOM 1580 C C . LEU A 1 199 ? 1.072 1.179 27.960 1.00 51.81 199 LEU A C 1
ATOM 1582 O O . LEU A 1 199 ? 1.999 0.933 27.190 1.00 51.81 199 LEU A O 1
ATOM 1586 N N . ARG A 1 200 ? 0.216 2.182 27.736 1.00 57.16 200 ARG A N 1
ATOM 1587 C CA . ARG A 1 200 ? 0.419 3.173 26.668 1.00 57.16 200 ARG A CA 1
ATOM 1588 C C . ARG A 1 200 ? 0.375 4.586 27.248 1.00 57.16 200 ARG A C 1
ATOM 1590 O O . ARG A 1 200 ? -0.531 4.874 28.029 1.00 57.16 200 ARG A O 1
ATOM 1597 N N . PRO A 1 201 ? 1.315 5.471 26.869 1.00 60.66 201 PRO A N 1
ATOM 1598 C CA . PRO A 1 201 ? 1.197 6.890 27.171 1.00 60.66 201 PRO A CA 1
ATOM 1599 C C . PRO A 1 201 ? -0.159 7.403 26.685 1.00 60.66 201 PRO A C 1
ATOM 1601 O O . PRO A 1 201 ? -0.583 7.062 25.579 1.00 60.66 201 PRO A O 1
ATOM 1604 N N . LYS A 1 202 ? -0.838 8.210 27.507 1.00 69.62 202 LYS A N 1
ATOM 1605 C CA . LYS A 1 202 ? -2.044 8.909 27.060 1.00 69.62 202 LYS A CA 1
ATOM 1606 C C . LYS A 1 202 ? -1.654 9.806 25.893 1.00 69.62 202 LYS A C 1
ATOM 1608 O O . LYS A 1 202 ? -0.797 10.673 26.049 1.00 69.62 202 LYS A O 1
ATOM 1613 N N . VAL A 1 203 ? -2.265 9.571 24.740 1.00 77.44 203 VAL A N 1
ATOM 1614 C CA . VAL A 1 203 ? -2.066 10.408 23.556 1.00 77.44 203 VAL A CA 1
ATOM 1615 C C . VAL A 1 203 ? -3.110 11.515 23.591 1.00 77.44 203 VAL A C 1
ATOM 1617 O O . VAL A 1 203 ? -4.303 11.229 23.728 1.00 77.44 203 VAL A O 1
ATOM 1620 N N . ASP A 1 204 ? -2.663 12.767 23.497 1.00 78.19 204 ASP A N 1
ATOM 1621 C CA . ASP A 1 204 ? -3.546 13.921 23.356 1.00 78.19 204 ASP A CA 1
ATOM 1622 C C . ASP A 1 204 ? -3.842 14.170 21.874 1.00 78.19 204 ASP A C 1
ATOM 1624 O O . ASP A 1 204 ? -2.991 14.659 21.125 1.00 78.19 204 ASP A O 1
ATOM 1628 N N . LEU A 1 205 ? -5.071 13.848 21.465 1.00 79.31 205 LEU A N 1
ATOM 1629 C CA . LEU A 1 205 ? -5.546 14.034 20.094 1.00 79.31 205 LEU A CA 1
ATOM 1630 C C . LEU A 1 205 ? -5.470 15.498 19.636 1.00 79.31 205 LEU A C 1
ATOM 1632 O O . LEU A 1 205 ? -5.342 15.743 18.438 1.00 79.31 205 LEU A O 1
ATOM 1636 N N . ALA A 1 206 ? -5.514 16.469 20.559 1.00 76.25 206 ALA A N 1
ATOM 1637 C CA . ALA A 1 206 ? -5.428 17.891 20.227 1.00 76.25 206 ALA A CA 1
ATOM 1638 C C . ALA A 1 206 ? -4.030 18.314 19.747 1.00 76.25 206 ALA A C 1
ATOM 1640 O O . ALA A 1 206 ? -3.898 19.332 19.070 1.00 76.25 206 ALA A O 1
ATOM 1641 N N . THR A 1 207 ? -2.999 17.538 20.089 1.00 80.88 207 THR A N 1
ATOM 1642 C CA . THR A 1 207 ? -1.601 17.812 19.718 1.00 80.88 207 THR A CA 1
ATOM 1643 C C . THR A 1 207 ? -1.118 17.030 18.499 1.00 80.88 207 THR A C 1
ATOM 1645 O O . THR A 1 207 ? -0.013 17.280 18.030 1.00 80.88 207 THR A O 1
ATOM 1648 N N . LEU A 1 208 ? -1.925 16.098 17.980 1.00 79.25 208 LEU A N 1
ATOM 1649 C CA . LEU A 1 208 ? -1.544 15.287 16.827 1.00 79.25 208 LEU A CA 1
ATOM 1650 C C . LEU A 1 208 ? -1.651 16.087 15.530 1.00 79.25 208 LEU A C 1
ATOM 1652 O O . LEU A 1 208 ? -2.718 16.603 15.180 1.00 79.25 208 LEU A O 1
ATOM 1656 N N . HIS A 1 209 ? -0.555 16.120 14.780 1.00 82.69 209 HIS A N 1
ATOM 1657 C CA . HIS A 1 209 ? -0.525 16.651 13.427 1.00 82.69 209 HIS A CA 1
ATOM 1658 C C . HIS A 1 209 ? -0.931 15.577 12.416 1.00 82.69 209 HIS A C 1
ATOM 1660 O O . HIS A 1 209 ? -0.980 14.387 12.724 1.00 82.69 209 HIS A O 1
ATOM 1666 N N . SER A 1 210 ? -1.229 15.986 11.181 1.00 76.56 210 SER A N 1
ATOM 1667 C CA . SER A 1 210 ? -1.671 15.050 10.143 1.00 76.56 210 SER A CA 1
ATOM 1668 C C . SER A 1 210 ? -0.658 13.944 9.860 1.00 76.56 210 SER A C 1
ATOM 1670 O O . SER A 1 210 ? -1.027 12.782 9.719 1.00 76.56 210 SER A O 1
ATOM 1672 N N . GLU A 1 211 ? 0.626 14.289 9.877 1.00 82.00 211 GLU A N 1
ATOM 1673 C CA . GLU A 1 211 ? 1.723 13.341 9.685 1.00 82.00 211 GLU A CA 1
ATOM 1674 C C . GLU A 1 211 ? 1.810 12.277 10.786 1.00 82.00 211 GLU A C 1
ATOM 1676 O O . GLU A 1 211 ? 2.363 11.202 10.557 1.00 82.00 211 GLU A O 1
ATOM 1681 N N . ASP A 1 212 ? 1.297 12.561 11.985 1.00 83.25 212 ASP A N 1
ATOM 1682 C CA . ASP A 1 212 ? 1.345 11.615 13.098 1.00 83.25 212 ASP A CA 1
ATOM 1683 C C . ASP A 1 212 ? 0.329 10.493 12.900 1.00 83.25 212 ASP A C 1
ATOM 1685 O O . ASP A 1 212 ? 0.640 9.337 13.179 1.00 83.25 212 ASP A O 1
ATOM 1689 N N . TYR A 1 213 ? -0.849 10.804 12.345 1.00 83.06 213 TYR A N 1
ATOM 1690 C CA . TYR A 1 213 ? -1.865 9.799 12.017 1.00 83.06 213 TYR A CA 1
ATOM 1691 C C . TYR A 1 213 ? -1.353 8.788 10.993 1.00 83.06 213 TYR A C 1
ATOM 1693 O O . TYR A 1 213 ? -1.589 7.591 11.144 1.00 83.06 213 TYR A O 1
ATOM 1701 N N . GLU A 1 214 ? -0.615 9.247 9.983 1.00 82.62 214 GLU A N 1
ATOM 1702 C CA . GLU A 1 214 ? -0.045 8.374 8.950 1.00 82.62 214 GLU A CA 1
ATOM 1703 C C . GLU A 1 214 ? 1.045 7.435 9.487 1.00 82.62 214 GLU A C 1
ATOM 1705 O O . GLU A 1 214 ? 1.280 6.378 8.906 1.00 82.62 214 GLU A O 1
ATOM 1710 N N . LYS A 1 215 ? 1.698 7.807 10.597 1.00 85.44 215 LYS A N 1
ATOM 1711 C CA . LYS A 1 215 ? 2.725 6.999 11.277 1.00 85.44 215 LYS A CA 1
ATOM 1712 C C . LYS A 1 215 ? 2.142 6.042 12.314 1.00 85.44 215 LYS A C 1
ATOM 1714 O O . LYS A 1 215 ? 2.868 5.189 12.821 1.00 85.44 215 LYS A O 1
ATOM 1719 N N . MET A 1 216 ? 0.874 6.204 12.693 1.00 86.19 216 MET A N 1
ATOM 1720 C CA . MET A 1 216 ? 0.260 5.308 13.665 1.00 86.19 216 MET A CA 1
ATOM 1721 C C . MET A 1 216 ? 0.022 3.935 13.052 1.00 86.19 216 MET A C 1
ATOM 1723 O O . MET A 1 216 ? -0.338 3.803 11.887 1.00 86.19 216 MET A O 1
ATOM 1727 N N . GLU A 1 217 ? 0.183 2.910 13.879 1.00 89.19 217 GLU A N 1
ATOM 1728 C CA . GLU A 1 217 ? -0.052 1.524 13.506 1.00 89.19 217 GLU A CA 1
ATOM 1729 C C . GLU A 1 217 ? -0.944 0.861 14.556 1.00 89.19 217 GLU A C 1
ATOM 1731 O O . GLU A 1 217 ? -0.753 1.024 15.769 1.00 89.19 217 GLU A O 1
ATOM 1736 N N . LEU A 1 218 ? -1.923 0.089 14.091 1.00 87.25 218 LEU A N 1
ATOM 1737 C CA . LEU A 1 218 ? -2.862 -0.626 14.946 1.00 87.25 218 LEU A CA 1
ATOM 1738 C C . LEU A 1 218 ? -2.368 -2.044 15.187 1.00 87.25 218 LEU A C 1
ATOM 1740 O O . LEU A 1 218 ? -2.288 -2.845 14.262 1.00 87.25 218 LEU A O 1
ATOM 1744 N N . ASN A 1 219 ? -2.079 -2.391 16.436 1.00 87.12 219 ASN A N 1
ATOM 1745 C CA . ASN A 1 219 ? -1.764 -3.774 16.799 1.00 87.12 219 ASN A CA 1
ATOM 1746 C C . ASN A 1 219 ? -3.022 -4.540 17.245 1.00 87.12 219 ASN A C 1
ATOM 1748 O O . ASN A 1 219 ? -4.114 -3.988 17.372 1.00 87.12 219 ASN A O 1
ATOM 1752 N N . LEU A 1 220 ? -2.865 -5.826 17.568 1.00 84.75 220 LEU A N 1
ATOM 1753 C CA . LEU A 1 220 ? -3.973 -6.674 18.018 1.00 84.75 220 LEU A CA 1
ATOM 1754 C C . LEU A 1 220 ? -4.734 -6.123 19.243 1.00 84.75 220 LEU A C 1
ATOM 1756 O O . LEU A 1 220 ? -5.943 -6.330 19.348 1.00 84.75 220 LEU A O 1
ATOM 1760 N N . LYS A 1 221 ? -4.068 -5.430 20.180 1.00 85.00 221 LYS A N 1
ATOM 1761 C CA . LYS A 1 221 ? -4.753 -4.803 21.327 1.00 85.00 221 LYS A CA 1
ATOM 1762 C C . LYS A 1 221 ? -5.658 -3.669 20.858 1.00 85.00 221 LYS A C 1
ATOM 1764 O O . LYS A 1 221 ? -6.792 -3.585 21.313 1.00 85.00 221 LYS A O 1
ATOM 1769 N N . ASP A 1 222 ? -5.190 -2.869 19.911 1.00 87.19 222 ASP A N 1
ATOM 1770 C CA . ASP A 1 222 ? -5.961 -1.764 19.345 1.00 87.19 222 ASP A CA 1
ATOM 1771 C C . ASP A 1 222 ? -7.188 -2.273 18.576 1.00 87.19 222 ASP A C 1
ATOM 1773 O O . ASP A 1 222 ? -8.297 -1.763 18.743 1.00 87.19 222 ASP A O 1
ATOM 1777 N N . LEU A 1 223 ? -7.034 -3.362 17.817 1.00 85.88 223 LEU A N 1
ATOM 1778 C CA . LEU A 1 223 ? -8.163 -4.001 17.136 1.00 85.88 223 LEU A CA 1
ATOM 1779 C C . LEU A 1 223 ? -9.169 -4.628 18.108 1.00 85.88 223 LEU A C 1
ATOM 1781 O O . LEU A 1 223 ? -10.373 -4.605 17.852 1.00 85.88 223 LEU A O 1
ATOM 1785 N N . ARG A 1 224 ? -8.711 -5.163 19.247 1.00 85.56 224 ARG A N 1
ATOM 1786 C CA . ARG A 1 224 ? -9.604 -5.616 20.327 1.00 85.56 224 ARG A CA 1
ATOM 1787 C C . ARG A 1 224 ? -10.390 -4.452 20.927 1.00 85.56 224 ARG A C 1
ATOM 1789 O O . ARG A 1 224 ? -11.584 -4.612 21.180 1.00 85.56 224 ARG A O 1
ATOM 1796 N N . THR A 1 225 ? -9.757 -3.292 21.104 1.00 87.06 225 THR A N 1
ATOM 1797 C CA . THR A 1 225 ? -10.432 -2.061 21.538 1.00 87.06 225 THR A CA 1
ATOM 1798 C C . THR A 1 225 ? -11.517 -1.654 20.539 1.00 87.06 225 THR A C 1
ATOM 1800 O O . THR A 1 225 ? -12.657 -1.430 20.944 1.00 87.06 225 THR A O 1
ATOM 1803 N N . LEU A 1 226 ? -11.224 -1.663 19.232 1.00 85.62 226 LEU A N 1
ATOM 1804 C CA . LEU A 1 226 ? -12.223 -1.397 18.185 1.00 85.62 226 LEU A CA 1
ATOM 1805 C C . LEU A 1 226 ? -13.370 -2.408 18.200 1.00 85.62 226 LEU A C 1
ATOM 1807 O O . LEU A 1 226 ? -14.536 -2.024 18.151 1.00 85.62 226 LEU A O 1
ATOM 1811 N N . LYS A 1 227 ? -13.060 -3.702 18.315 1.00 85.75 227 LYS A N 1
ATOM 1812 C CA . LYS A 1 227 ? -14.061 -4.773 18.424 1.00 85.75 227 LYS A CA 1
ATOM 1813 C C . LYS A 1 227 ? -15.004 -4.542 19.611 1.00 85.75 227 LYS A C 1
ATOM 1815 O O . LYS A 1 227 ? -16.215 -4.734 19.470 1.00 85.75 227 LYS A O 1
ATOM 1820 N N . ALA A 1 228 ? -14.462 -4.138 20.762 1.00 85.31 228 ALA A N 1
ATOM 1821 C CA . ALA A 1 228 ? -15.241 -3.825 21.957 1.00 85.31 228 ALA A CA 1
ATOM 1822 C C . ALA A 1 228 ? -16.112 -2.574 21.755 1.00 85.31 228 ALA A C 1
ATOM 1824 O O . ALA A 1 228 ? -17.308 -2.614 22.045 1.00 85.31 228 ALA A O 1
ATOM 1825 N N . TYR A 1 229 ? -15.542 -1.506 21.190 1.00 85.00 229 TYR A N 1
ATOM 1826 C CA . TYR A 1 229 ? -16.248 -0.261 20.879 1.00 85.00 229 TYR A CA 1
ATOM 1827 C C . TYR A 1 229 ? -17.430 -0.482 19.926 1.00 85.00 229 TYR A C 1
ATOM 1829 O O . TYR A 1 229 ? -18.551 -0.052 20.200 1.00 85.00 229 TYR A O 1
ATOM 1837 N N . LEU A 1 230 ? -17.204 -1.233 18.844 1.00 85.12 230 LEU A N 1
ATOM 1838 C CA . LEU A 1 230 ? -18.216 -1.577 17.842 1.00 85.12 230 LEU A CA 1
ATOM 1839 C C . LEU A 1 230 ? -19.229 -2.623 18.337 1.00 85.12 230 LEU A C 1
ATOM 1841 O O . LEU A 1 230 ? -20.160 -2.968 17.611 1.00 85.12 230 LEU A O 1
ATOM 1845 N N . LYS A 1 231 ? -19.064 -3.139 19.564 1.00 84.69 231 LYS A N 1
ATOM 1846 C CA . LYS A 1 231 ? -19.929 -4.158 20.181 1.00 84.69 231 LYS A CA 1
ATOM 1847 C C . LYS A 1 231 ? -20.125 -5.387 19.288 1.00 84.69 231 LYS A C 1
ATOM 1849 O O . LYS A 1 231 ? -21.198 -5.989 19.277 1.00 84.69 231 LYS A O 1
ATOM 1854 N N . LEU A 1 232 ? -19.075 -5.794 18.569 1.00 78.50 232 LEU A N 1
ATOM 1855 C CA . LEU A 1 232 ? -19.124 -6.946 17.656 1.00 78.50 232 LEU A CA 1
ATOM 1856 C C . LEU A 1 232 ? -19.295 -8.293 18.396 1.00 78.50 232 LEU A C 1
ATOM 1858 O O . LEU A 1 232 ? -19.595 -9.312 17.772 1.00 78.50 232 LEU A O 1
ATOM 1862 N N . GLY A 1 233 ? -19.182 -8.285 19.731 1.00 68.94 233 GLY A N 1
ATOM 1863 C CA . GLY A 1 233 ? -19.496 -9.403 20.624 1.00 68.94 233 GLY A CA 1
ATOM 1864 C C . GLY A 1 233 ? -18.594 -10.630 20.446 1.00 68.94 233 GLY A C 1
ATOM 1865 O O . GLY A 1 233 ? -17.635 -10.626 19.674 1.00 68.94 233 GLY A O 1
ATOM 1866 N N . ASP A 1 234 ? -18.936 -11.718 21.141 1.00 67.75 234 ASP A N 1
ATOM 1867 C CA . ASP A 1 234 ? -18.188 -12.991 21.113 1.00 67.75 234 ASP A CA 1
ATOM 1868 C C . ASP A 1 234 ? -18.270 -13.727 19.765 1.00 67.75 234 ASP A C 1
ATOM 1870 O O . ASP A 1 234 ? -17.538 -14.685 19.518 1.00 67.75 234 ASP A O 1
ATOM 1874 N N . LYS A 1 235 ? -19.155 -13.275 18.866 1.00 66.19 235 LYS A N 1
ATOM 1875 C CA . LYS A 1 235 ? -19.309 -13.840 17.518 1.00 66.19 235 LYS A CA 1
ATOM 1876 C C . LYS A 1 235 ? -18.112 -13.541 16.620 1.00 66.19 235 LYS A C 1
ATOM 1878 O O . LYS A 1 235 ? -17.871 -14.285 15.674 1.00 66.19 235 LYS A O 1
ATOM 1883 N N . PHE A 1 236 ? -17.371 -12.475 16.911 1.00 74.94 236 PHE A N 1
ATOM 1884 C CA . PHE A 1 236 ? -16.173 -12.108 16.176 1.00 74.94 236 PHE A CA 1
ATOM 1885 C C . PHE A 1 236 ? -14.943 -12.485 17.001 1.00 74.94 236 PHE A C 1
ATOM 1887 O O . PHE A 1 236 ? -14.497 -11.724 17.852 1.00 74.94 236 PHE A O 1
ATOM 1894 N N . GLN A 1 237 ? -14.439 -13.708 16.833 1.00 79.88 237 GLN A N 1
ATOM 1895 C CA . GLN A 1 237 ? -13.347 -14.230 17.660 1.00 79.88 237 GLN A CA 1
ATOM 1896 C C . GLN A 1 237 ? -12.021 -13.518 17.381 1.00 79.88 237 GLN A C 1
ATOM 1898 O O . GLN A 1 237 ? -11.765 -13.071 16.269 1.00 79.88 237 GLN A O 1
ATOM 1903 N N . ASP A 1 238 ? -11.144 -13.469 18.383 1.00 77.88 238 ASP A N 1
ATOM 1904 C CA . ASP A 1 238 ? -9.806 -12.883 18.234 1.00 77.88 238 ASP A CA 1
ATOM 1905 C C . ASP A 1 238 ? -8.961 -13.610 17.181 1.00 77.88 238 ASP A C 1
ATOM 1907 O O . ASP A 1 238 ? -8.096 -12.999 16.568 1.00 77.88 238 ASP A O 1
ATOM 1911 N N . VAL A 1 239 ? -9.246 -14.890 16.927 1.00 79.44 239 VAL A N 1
ATOM 1912 C CA . VAL A 1 239 ? -8.635 -15.647 15.826 1.00 79.44 239 VAL A CA 1
ATOM 1913 C C . VAL A 1 239 ? -8.923 -14.976 14.482 1.00 79.44 239 VAL A C 1
ATOM 1915 O O . VAL A 1 239 ? -8.009 -14.811 13.693 1.00 79.44 239 VAL A O 1
ATOM 1918 N N . ALA A 1 240 ? -10.142 -14.474 14.262 1.00 76.88 240 ALA A N 1
ATOM 1919 C CA . ALA A 1 240 ? -10.473 -13.752 13.035 1.00 76.88 240 ALA A CA 1
ATOM 1920 C C . ALA A 1 240 ? -9.721 -12.413 12.925 1.00 76.88 240 ALA A C 1
ATOM 1922 O O . ALA A 1 240 ? -9.380 -11.997 11.824 1.00 76.88 240 ALA A O 1
ATOM 1923 N N . LEU A 1 241 ? -9.436 -11.746 14.051 1.00 76.69 241 LEU A N 1
ATOM 1924 C CA . LEU A 1 241 ? -8.590 -10.546 14.067 1.00 76.69 241 LEU A CA 1
ATOM 1925 C C . LEU A 1 241 ? -7.138 -10.871 13.720 1.00 76.69 241 LEU A C 1
ATOM 1927 O O . LEU A 1 241 ? -6.508 -10.120 12.983 1.00 76.69 241 LEU A O 1
ATOM 1931 N N . ILE A 1 242 ? -6.617 -11.979 14.251 1.00 74.50 242 ILE A N 1
ATOM 1932 C CA . ILE A 1 242 ? -5.274 -12.463 13.930 1.00 74.50 242 ILE A CA 1
ATOM 1933 C C . ILE A 1 242 ? -5.201 -12.815 12.447 1.00 74.50 242 ILE A C 1
ATOM 1935 O O . ILE A 1 242 ? -4.301 -12.329 11.777 1.00 74.50 242 ILE A O 1
ATOM 1939 N N . ASP A 1 243 ? -6.177 -13.556 11.922 1.00 73.25 243 ASP A N 1
ATOM 1940 C CA . ASP A 1 243 ? -6.243 -13.903 10.502 1.00 73.25 243 ASP A CA 1
ATOM 1941 C C . ASP A 1 243 ? -6.312 -12.645 9.621 1.00 73.25 243 ASP A C 1
ATOM 1943 O O . ASP A 1 243 ? -5.615 -12.566 8.614 1.00 73.25 243 ASP A O 1
ATOM 1947 N N . MET A 1 244 ? -7.092 -11.627 10.010 1.00 70.19 244 MET A N 1
ATOM 1948 C CA . MET A 1 244 ? -7.129 -10.342 9.298 1.00 70.19 244 MET A CA 1
ATOM 1949 C C . MET A 1 244 ? -5.774 -9.632 9.316 1.00 70.19 244 MET A C 1
ATOM 1951 O O . MET A 1 244 ? -5.314 -9.195 8.266 1.00 70.19 244 MET A O 1
ATOM 1955 N N . ILE A 1 245 ? -5.113 -9.537 10.474 1.00 73.25 245 ILE A N 1
ATOM 1956 C CA . ILE A 1 245 ? -3.766 -8.957 10.551 1.00 73.25 245 ILE A CA 1
ATOM 1957 C C . ILE A 1 245 ? -2.812 -9.760 9.662 1.00 73.25 245 ILE A C 1
ATOM 1959 O O . ILE A 1 245 ? -2.113 -9.183 8.843 1.00 73.25 245 ILE A O 1
ATOM 1963 N N . SER A 1 246 ? -2.807 -11.088 9.761 1.00 71.44 246 SER A N 1
ATOM 1964 C CA . SER A 1 246 ? -1.909 -11.936 8.977 1.00 71.44 246 SER A CA 1
ATOM 1965 C C . SER A 1 246 ? -2.123 -11.795 7.469 1.00 71.44 246 SER A C 1
ATOM 1967 O O . SER A 1 246 ? -1.140 -11.768 6.733 1.00 71.44 246 SER A O 1
ATOM 1969 N N . LEU A 1 247 ? -3.376 -11.677 7.017 1.00 71.19 247 LEU A N 1
ATOM 1970 C CA . LEU A 1 247 ? -3.719 -11.533 5.600 1.00 71.19 247 LEU A CA 1
ATOM 1971 C C . LEU A 1 247 ? -3.405 -10.142 5.040 1.00 71.19 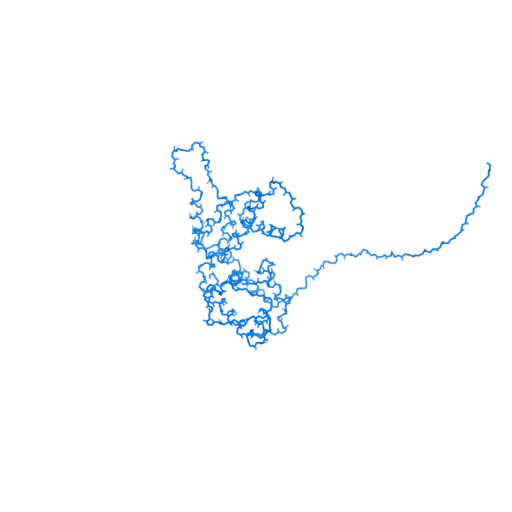247 LEU A C 1
ATOM 1973 O O . LEU A 1 247 ? -2.933 -10.050 3.913 1.00 71.19 247 LEU A O 1
ATOM 1977 N N . PHE A 1 248 ? -3.676 -9.073 5.793 1.00 70.19 248 PHE A N 1
ATOM 1978 C CA . PHE A 1 248 ? -3.591 -7.702 5.270 1.00 70.19 248 PHE A CA 1
ATOM 1979 C C . PHE A 1 248 ? -2.320 -6.960 5.659 1.00 70.19 248 PHE A C 1
ATOM 1981 O O . PHE A 1 248 ? -1.940 -6.016 4.982 1.00 70.19 248 PHE A O 1
ATOM 1988 N N . ALA A 1 249 ? -1.642 -7.383 6.722 1.00 68.00 249 ALA A N 1
ATOM 1989 C CA . ALA A 1 249 ? -0.414 -6.747 7.171 1.00 68.00 249 ALA A CA 1
ATOM 1990 C C . ALA A 1 249 ? 0.849 -7.372 6.560 1.00 68.00 249 ALA A C 1
ATOM 1992 O O . ALA A 1 249 ? 1.951 -7.096 7.034 1.00 68.00 249 ALA A O 1
ATOM 1993 N N . ASN A 1 250 ? 0.721 -8.247 5.552 1.00 65.88 250 ASN A N 1
ATOM 1994 C CA . ASN A 1 250 ? 1.840 -8.959 4.917 1.00 65.88 250 ASN A CA 1
ATOM 1995 C C . ASN A 1 250 ? 2.793 -9.591 5.952 1.00 65.88 250 ASN A C 1
ATOM 1997 O O . ASN A 1 250 ? 4.004 -9.360 5.941 1.00 65.88 250 ASN A O 1
ATOM 2001 N N . GLY A 1 251 ? 2.222 -10.313 6.924 1.00 62.38 251 GLY A N 1
ATOM 2002 C CA . GLY A 1 251 ? 2.968 -10.962 8.009 1.00 62.38 251 GLY A CA 1
ATOM 2003 C C . GLY A 1 251 ? 3.436 -10.043 9.150 1.00 62.38 251 GLY A C 1
ATOM 2004 O O . GLY A 1 251 ? 4.083 -10.526 10.081 1.00 62.38 251 GLY A O 1
ATOM 2005 N N . LYS A 1 252 ? 3.116 -8.741 9.132 1.00 69.12 252 LYS A N 1
ATOM 2006 C CA . LYS A 1 252 ? 3.387 -7.832 10.261 1.00 69.12 252 LYS A CA 1
ATOM 2007 C C . LYS A 1 252 ? 2.361 -8.042 11.383 1.00 69.12 252 LYS A C 1
ATOM 2009 O O . LYS A 1 252 ? 1.237 -8.473 11.159 1.00 69.12 252 LYS A O 1
ATOM 2014 N N . ALA A 1 253 ? 2.737 -7.693 12.613 1.00 77.75 253 ALA A N 1
ATOM 2015 C CA . ALA A 1 253 ? 1.857 -7.760 13.789 1.00 77.75 253 ALA A CA 1
ATOM 2016 C C . ALA A 1 253 ? 1.035 -6.470 14.021 1.00 77.75 253 ALA A C 1
ATOM 2018 O O . ALA A 1 253 ? 0.511 -6.250 15.120 1.00 77.75 253 ALA A O 1
ATOM 2019 N N . HIS A 1 254 ? 0.962 -5.601 13.014 1.00 85.44 254 HIS A N 1
ATOM 2020 C CA . HIS A 1 254 ? 0.307 -4.300 13.064 1.00 85.44 254 HIS A CA 1
ATOM 2021 C C . HIS A 1 254 ? -0.295 -3.939 11.701 1.00 85.44 254 HIS A C 1
ATOM 2023 O O . HIS A 1 254 ? 0.167 -4.443 10.688 1.00 85.44 254 HIS A O 1
ATOM 2029 N N . ILE A 1 255 ? -1.287 -3.054 11.677 1.00 88.56 255 ILE A N 1
ATOM 2030 C CA . ILE A 1 255 ? -1.933 -2.527 10.470 1.00 88.56 255 ILE A CA 1
ATOM 2031 C C . ILE A 1 255 ? -1.546 -1.054 10.333 1.00 88.56 255 ILE A C 1
ATOM 2033 O O . ILE A 1 255 ? -1.776 -0.273 11.257 1.00 88.56 255 ILE A O 1
ATOM 2037 N N . SER A 1 256 ? -0.962 -0.692 9.196 1.00 91.38 256 SER A N 1
ATOM 2038 C CA . SER A 1 256 ? -0.620 0.682 8.814 1.00 91.38 256 SER A CA 1
ATOM 2039 C C . SER A 1 256 ? -1.729 1.337 7.979 1.00 91.38 256 SER A C 1
ATOM 2041 O O . SER A 1 256 ? -2.662 0.670 7.525 1.00 91.38 256 SER A O 1
ATOM 2043 N N . ILE A 1 257 ? -1.606 2.642 7.712 1.00 92.69 257 ILE A N 1
ATOM 2044 C CA . ILE A 1 257 ? -2.523 3.361 6.811 1.00 92.69 257 ILE A CA 1
ATOM 2045 C C . ILE A 1 257 ? -2.543 2.767 5.393 1.00 92.69 257 ILE A C 1
ATOM 2047 O O . ILE A 1 257 ? -3.595 2.743 4.755 1.00 92.69 257 ILE A O 1
ATOM 2051 N N . LYS A 1 258 ? -1.408 2.244 4.907 1.00 92.81 258 LYS A N 1
ATOM 2052 C CA . LYS A 1 258 ? -1.335 1.557 3.613 1.00 92.81 258 LYS A CA 1
ATOM 2053 C C . LYS A 1 258 ? -2.172 0.280 3.637 1.00 92.81 258 LYS A C 1
ATOM 2055 O O . LYS A 1 258 ? -3.022 0.102 2.774 1.00 92.81 258 LYS A O 1
ATOM 2060 N N . ASP A 1 259 ? -1.977 -0.562 4.654 1.00 91.25 259 ASP A N 1
ATOM 2061 C CA . ASP A 1 259 ? -2.728 -1.816 4.809 1.00 91.25 259 ASP A CA 1
ATOM 2062 C C . ASP A 1 259 ? -4.240 -1.530 4.922 1.00 91.25 259 ASP A C 1
ATOM 2064 O O . ASP A 1 259 ? -5.066 -2.237 4.349 1.00 91.25 259 ASP A O 1
ATOM 2068 N N . PHE A 1 260 ? -4.616 -0.443 5.607 1.00 92.00 260 PHE A N 1
ATOM 2069 C CA . PHE A 1 260 ? -5.998 0.035 5.655 1.00 92.00 260 PHE A CA 1
ATOM 2070 C C . PHE A 1 260 ? -6.526 0.475 4.281 1.00 92.00 260 PHE A C 1
ATOM 2072 O O . PHE A 1 260 ? -7.639 0.097 3.914 1.00 92.00 260 PHE A O 1
ATOM 2079 N N . GLY A 1 261 ? -5.733 1.226 3.511 1.00 93.19 261 GLY A N 1
ATOM 2080 C CA . GLY A 1 261 ? -6.051 1.612 2.134 1.00 93.19 261 GLY A CA 1
ATOM 2081 C C . GLY A 1 261 ? -6.293 0.405 1.223 1.00 93.19 261 GLY A C 1
ATOM 2082 O O . GLY A 1 261 ? -7.269 0.374 0.476 1.00 93.19 261 GLY A O 1
ATOM 2083 N N . GLU A 1 262 ? -5.474 -0.635 1.361 1.00 91.56 262 GLU A N 1
ATOM 2084 C CA . GLU A 1 262 ? -5.645 -1.896 0.638 1.00 91.56 262 GLU A CA 1
ATOM 2085 C C . GLU A 1 262 ? -6.929 -2.628 1.048 1.00 91.56 262 GLU A C 1
ATOM 2087 O O . GLU A 1 262 ? -7.668 -3.116 0.194 1.00 91.56 262 GLU A O 1
ATOM 2092 N N . ILE A 1 263 ? -7.249 -2.667 2.346 1.00 89.88 263 ILE A N 1
ATOM 2093 C CA . ILE A 1 263 ? -8.496 -3.266 2.840 1.00 89.88 263 ILE A CA 1
ATOM 2094 C C . ILE A 1 263 ? -9.714 -2.561 2.233 1.00 89.88 263 ILE A C 1
ATOM 2096 O O . ILE A 1 263 ? -10.615 -3.234 1.733 1.00 89.88 263 ILE A O 1
ATOM 2100 N N . ILE A 1 264 ? -9.767 -1.226 2.263 1.00 91.50 264 ILE A N 1
ATOM 2101 C CA . ILE A 1 264 ? -10.923 -0.494 1.721 1.00 91.50 264 ILE A CA 1
ATOM 2102 C C . ILE A 1 264 ? -10.994 -0.577 0.189 1.00 91.50 264 ILE A C 1
ATOM 2104 O O . ILE A 1 264 ? -12.091 -0.665 -0.364 1.00 91.50 264 ILE A O 1
ATOM 2108 N N . GLY A 1 265 ? -9.845 -0.659 -0.487 1.00 90.44 265 GLY A N 1
ATOM 2109 C CA . GLY A 1 265 ? -9.763 -0.955 -1.916 1.00 90.44 265 GLY A CA 1
ATOM 2110 C C . GLY A 1 265 ? -10.359 -2.317 -2.257 1.00 90.44 265 GLY A C 1
ATOM 2111 O O . GLY A 1 265 ? -11.252 -2.410 -3.092 1.00 90.44 265 GLY A O 1
ATOM 2112 N N . LEU A 1 266 ? -9.983 -3.370 -1.529 1.00 88.75 266 LEU A N 1
ATOM 2113 C CA . LEU A 1 266 ? -10.532 -4.722 -1.711 1.00 88.75 266 LEU A CA 1
ATOM 2114 C C . LEU A 1 266 ? -12.030 -4.821 -1.382 1.00 88.75 266 LEU A C 1
ATOM 2116 O O . LEU A 1 266 ? -12.728 -5.697 -1.905 1.00 88.75 266 LEU A O 1
ATOM 2120 N N . LEU A 1 267 ? -12.537 -3.917 -0.539 1.00 87.06 267 LEU A N 1
ATOM 2121 C CA . LEU A 1 267 ? -13.968 -3.734 -0.292 1.00 87.06 267 LEU A CA 1
ATOM 2122 C C . LEU A 1 267 ? -14.680 -2.981 -1.427 1.00 87.06 267 LEU A C 1
ATOM 2124 O O . LEU A 1 267 ? -15.910 -2.899 -1.399 1.00 87.06 267 LEU A O 1
ATOM 2128 N N . GLY A 1 268 ? -13.960 -2.502 -2.440 1.00 88.19 268 GLY A N 1
ATOM 2129 C CA . GLY A 1 268 ? -14.479 -1.786 -3.604 1.00 88.19 268 GLY A CA 1
ATOM 2130 C C . GLY A 1 268 ? -14.942 -0.369 -3.278 1.00 88.19 268 GLY A C 1
ATOM 2131 O O . GLY A 1 268 ? -15.959 0.056 -3.816 1.00 88.19 268 GLY A O 1
ATOM 2132 N N . GLU A 1 269 ? -14.277 0.304 -2.335 1.00 89.56 269 GLU A N 1
ATOM 2133 C CA . GLU A 1 269 ? -14.550 1.707 -1.979 1.00 89.56 269 GLU A CA 1
ATOM 2134 C C . GLU A 1 269 ? -13.612 2.692 -2.707 1.00 89.56 269 GLU A C 1
ATOM 2136 O O . GLU A 1 269 ? -13.751 3.899 -2.530 1.00 89.56 269 GLU A O 1
ATOM 2141 N N . LEU A 1 270 ? -12.651 2.186 -3.495 1.00 89.88 270 LEU A N 1
ATOM 2142 C CA . LEU A 1 270 ? -11.651 2.973 -4.239 1.00 89.88 270 LEU A CA 1
ATOM 2143 C C . LEU A 1 270 ? -11.776 2.829 -5.773 1.00 89.88 270 LEU A C 1
ATOM 2145 O O . LEU A 1 270 ? -10.827 3.161 -6.485 1.00 89.88 270 LEU A O 1
ATOM 2149 N N . ASP A 1 271 ? -12.908 2.300 -6.251 1.00 79.00 271 ASP A N 1
ATOM 2150 C CA . ASP A 1 271 ? -13.242 2.079 -7.670 1.00 79.00 271 ASP A CA 1
ATOM 2151 C C . ASP A 1 271 ? -14.396 2.978 -8.135 1.00 79.00 271 ASP A C 1
ATOM 2153 O O . ASP A 1 271 ? -15.362 3.159 -7.353 1.00 79.00 271 ASP A O 1
#

Secondary structure (DSSP, 8-state):
------------------------------------HHHHHHHHHHHHHHHSPPHHHHHHHHHHHHHHHS----S--SSS----S-BTTTHHHHHHHTT--HHHHHHHHHHHHHHHHHHHHHTS------SHHHHHHHHHHHHHHTTBPTTSSBBPHHHHHHHHHHHHHHHHTHHHHHHHHHHHHHHHHHHHHHTT-TTSPPP-GGG--HHHHHH--EEHHHHHHHHHHTT--TTS-HHHHHHHHHHHTTT-SEE-HHHHHHHHHHTTS--

Foldseek 3Di:
DDDDDDDDDDDDDDDDDDDDDPPDDPPPPPPPPPDDPVNVVVLVVLLVVLLDADPVLLVVLVVLQCVVQPPPPDPDPPPDDRPNFDFLVCVVVSLVVLVQPCLLCVLLVVLSVLQVVCVVPVVDPDDDDPDPSVVSPVVSVVSCVLQADPPDRGGDSVSSSRVVSNSSLCRVCVVVLLVVLVVLVVQLLVLCLVVPDPPDDNDDPVPDDSVNSQVDWAALVSVVSVCVVVVVDPVCPSVNVVVLCCVQVVNDRIAGSNSSSSVVSSSNVSD

Radius of gyration: 27.88 Å; chains: 1; bounding box: 62×101×66 Å

Sequence (271 aa):
MREPSDASAGDKLLIFGHHSCGVKANKSHSISSNMSRKAKQKLVDKTTKFSEPTDDIESEIIEIYAQYTAAVDGEDLEDEALQLDLTIEQLPAFLGELHIPPRFIEDILRDFEAYNHYVKTTGSSVVTSETAETNAFVKARETVENFIIPDTRIVDMDKLIAQTTRLLKMRNHKEYIYTNWKMVIDTVVTETNKMESVLRPKVDLATLHSEDYEKMELNLKDLRTLKAYLKLGDKFQDVALIDMISLFANGKAHISIKDFGEIIGLLGELD

=== Feature glossary ===
Key to the feature types in this record:

pLDDT. pLDDT is the predicted lDDT-Cα score: AlphaFold's confidence that the local environment of each residue (all inter-atomic distances within 15 Å) is correctly placed. It is a per-residue number between 0 and 100, with higher meaning more reliable.

Radius of gyration, Cα contacts, bounding box. The geometric summary reports three shape descriptors. Rg (radius of gyration) measures how spread out the Cα atoms are about their centre of mass; compact globular proteins have small Rg, elongated or unfolded ones large. Cα contacts (<8 Å, |i−j|>4) count long-range residue pairs in spatial proximity — high for tightly packed folds, near zero for rods or random coil. The bounding-box extents give the protein's footprint along x, y, z in Å.

Backbone torsions (φ/ψ). Backbone dihedral angles. Every residue except chain termini has a φ (preceding-C → N → Cα → C) and a ψ (N → Cα → C → next-N). They are reported in degrees following the IUPAC sign convention. Secondary structure is essentially a statement about which (φ, ψ) basin each residue occupies.

Contact-map, Ramachandran, and PAE plots. Plot images: a contact map (which residues are close in 3D, as an N×N binary image), a Ramachandran scatter (backbone torsion angles, revealing secondary-structure composition at a glance), and — for AlphaFold structures — a PAE heatmap (pairwise prediction confidence).

Predicted aligned error. Predicted Aligned Error (PAE) is an AlphaFold confidence matrix: entry (i, j) is the expected error in the position of residue j, in ångströms, when the prediction is superimposed on the true structure at residue i. Low PAE within a block of residues means that block is internally rigid and well-predicted; high PAE between two blocks means their relative placement is uncertain even if each block individually is confident.

Secondary structure (3-state, P-SEA). Three-state secondary structure (P-SEA) collapses the eight DSSP classes into helix (a), strand (b), and coil (c). P-SEA assigns these from Cα geometry alone — distances and angles — without requiring backbone oxygens, so it works on any Cα trace.

Solvent-accessible surface area. Solvent-accessible surface area (SASA) is the area in Å² traced out by the centre of a 1.4 Å probe sphere (a water molecule) rolled over the protein's van der Waals surface (Shrake–Rupley / Lee–Richards construction). Buried residues have near-zero SASA; fully exposed residues can exceed 200 Å². The total SASA scales roughly with the number of surface residues.

Foldseek 3Di. The Foldseek 3Di string encodes local tertiary geometry as a 20-letter alphabet — one character per residue — derived from the relative positions of nearby Cα atoms. Unlike the amino-acid sequence, 3Di is a direct function of the 3D structure, so two proteins with the same fold have similar 3Di strings even at low sequence identity.

B-factor. For experimental (PDB) structures, the B-factor (temperature factor) quantifies the positional spread of each atom in the crystal — a combination of thermal vibration and static disorder — in units of Å². High B-factors mark flexible loops or poorly resolved regions; low B-factors mark the rigid, well-ordered core.

mmCIF coordinates. The mmCIF block holds the 3D Cartesian coordinates of each backbone atom (N, Cα, C, O) in ångströms. mmCIF is the PDB's canonical archive format — a tagged-loop text representation of the atomic model.

InterPro / GO / CATH / organism. Functional annotations link the protein to curated databases. InterPro entries identify conserved domains and families by matching the sequence against member-database signatures (Pfam, PROSITE, CDD, …). Gene Ontology (GO) terms describe molecular function, biological process, and cellular component in a controlled vocabulary. CATH places the structure in a hierarchical fold classification (Class/Architecture/Topology/Homologous-superfamily). The organism is the source species.

Rendered structure images. Structure images are PyMOL renders from six orthogonal camera directions. Cartoon representation draws helices as coils and strands as arrows; sticks shows the backbone as bonds; surface shows the solvent-excluded envelope. Rainbow coloring maps sequence position to hue (blue→red, N→C); chain coloring assigns a distinct color per polypeptide.

Sequence. This is the polypeptide sequence — one letter per residue, N-terminus first. Length ranges from a few dozen residues for small domains to over a thousand for large multi-domain proteins.

Secondary structure (8-state, DSSP). The SS8 string is DSSP's per-residue secondary-structure call. α-helix (H) means an i→i+4 H-bond ladder; β-strand (E) means the residue participates in a β-sheet; 3₁₀ (G) and π (I) are tighter and wider helices; T/S are turns/bends; '-' is loop.

Nearest PDB structures. Structural nearest neighbors (via Foldseek easy-search vs the PDB). Reported per hit: target PDB id, E-value, and alignment TM-score. A TM-score above ~0.5 is the conventional threshold for 'same fold'.